Protein AF-0000000074520599 (afdb_homodimer)

InterPro domains:
  IPR002187 Nitrogen regulatory protein PII [PF00543] (1-103)
  IPR002187 Nitrogen regulatory protein PII [PR00340] (2-17)
  IPR002187 Nitrogen regulatory protein PII [PR00340] (53-76)
  IPR002187 Nitrogen regulatory protein PII [PR00340] (84-104)
  IPR002187 Nitrogen regulatory protein PII [PS51343] (1-105)
  IPR002187 Nitrogen regulatory protein PII [PTHR30115] (1-102)
  IPR002187 Nitrogen regulatory protein PII [SM00938] (4-105)
  IPR011322 Nitrogen regulatory PII-like, alpha/beta [SSF54913] (1-103)
  IPR015867 Nitrogen regulatory protein PII/ATP phosphoribosyltransferase, C-terminal [G3DSA:3.30.70.120] (1-105)

Foldseek 3Di:
DKKKKKKFAPVLVVVLVVLLVPDPPFPDKDKDKDWDDDPPPDDDPDPPPCVVPPPTDIIMMMMGDDDPVCVVVSVVSLCVRQDDPDPRRIDMDMDDDDDDDDPVD/DKKKKKKFAPVLVVVLVVLLVPDPPFPDKDKDKDWDQDPPPDPDDPPPVVVVVRPTDIIMMMMGDDDPVCVVVSVVSLCVRQDDPDPRGIDMDMDDDPDDDDPVD

Secondary structure (DSSP, 8-state):
-EEEEEEE-GGGHHHHHHHHHTSTT----EEEEEEEE-----S---S-GG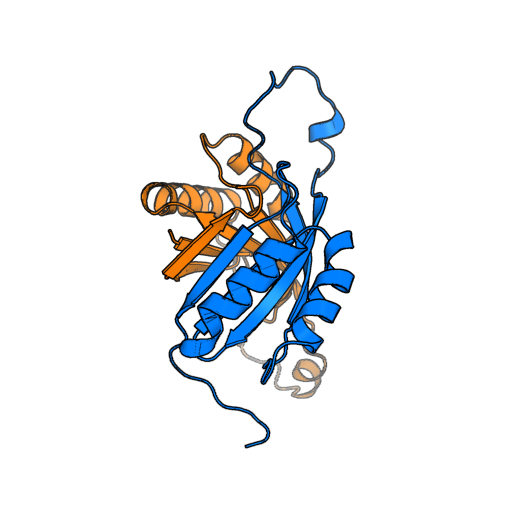GSS--PEEEEEEEEEE-GGGHHHHHHHHHHHH--SSTTSEEEEEEE-S----TT-/-EEEEEEE-GGGHHHHHHHHHTSTT---EEEEEEEE------S----TTTTTS--PEEEEEEEEEE-GGGHHHHHHHHHHHH--SSTT-EEEEEEE-SEEEETT-

Nearest PDB structures (foldseek):
  3mhy-assembly1_C  TM=8.382E-01  e=4.374E-10  Azospirillum brasilense
  2xbp-assembly1_A  TM=8.408E-01  e=9.677E-10  Synechococcus elongatus PCC 7942 = FACHB-805
  3ta2-assembly1_A  TM=8.104E-01  e=1.034E-09  Archaeoglobus fulgidus DSM 4304
  2xg8-assembly1_C  TM=8.016E-01  e=5.334E-10  Synechococcus elongatus PCC 7942 = FACHB-805
  3ta1-assembly1_D  TM=8.259E-01  e=2.611E-09  Archaeoglobus fulgidus DSM 4304

Solvent-accessible surface area (backbone atoms only — not comparable to full-atom values): 11997 Å² total; per-residue (Å²): 81,29,36,38,36,33,38,30,46,57,88,34,49,63,60,37,51,56,55,47,71,71,40,86,82,59,77,59,71,48,79,42,76,29,29,31,36,72,50,76,70,73,81,79,80,62,86,67,69,64,74,76,47,80,72,58,44,78,28,29,34,38,40,30,66,36,52,67,90,45,46,67,60,52,52,49,52,50,40,73,48,46,44,75,62,42,89,76,26,34,39,38,37,30,26,81,45,92,78,85,74,65,83,91,102,84,31,37,38,37,32,39,30,46,58,89,33,49,64,61,37,51,57,54,46,71,70,40,85,84,39,70,33,40,38,35,36,82,42,70,42,73,79,76,76,72,70,88,76,86,75,62,68,62,59,65,68,60,61,73,59,44,77,29,29,34,41,40,29,66,35,51,66,90,45,47,65,59,52,52,50,52,51,48,73,46,44,63,77,85,54,89,76,41,60,53,72,54,75,43,71,40,78,48,73,43,56,27,31,106

Structure (mmCIF, N/CA/C/O backbone):
data_AF-0000000074520599-model_v1
#
loop_
_entity.id
_entity.type
_entity.pdbx_description
1 polymer 'Putative nitrogen regulatory protein P-II'
#
loop_
_atom_site.group_PDB
_atom_site.id
_atom_site.type_symbol
_atom_site.label_atom_id
_atom_site.label_alt_id
_atom_site.label_comp_id
_atom_site.label_asym_id
_atom_site.label_entity_id
_atom_site.label_seq_id
_atom_site.pdbx_PDB_ins_code
_atom_site.Cartn_x
_atom_site.Cartn_y
_atom_site.Cartn_z
_atom_site.occupancy
_atom_site.B_iso_or_equiv
_atom_site.auth_seq_id
_atom_site.auth_comp_id
_atom_site.auth_asym_id
_atom_site.auth_atom_id
_atom_site.pdbx_PDB_model_num
ATOM 1 N N . MET A 1 1 ? -4.438 -19.656 5.16 1 94.38 1 MET A N 1
ATOM 2 C CA . MET A 1 1 ? -4.617 -18.688 4.086 1 94.38 1 MET A CA 1
ATOM 3 C C . MET A 1 1 ? -3.785 -17.438 4.34 1 94.38 1 MET A C 1
ATOM 5 O O . MET A 1 1 ? -3.504 -17.094 5.488 1 94.38 1 MET A O 1
ATOM 9 N N . LYS A 1 2 ? -3.221 -16.859 3.361 1 97.88 2 LYS A N 1
ATOM 10 C CA . LYS A 1 2 ? -2.393 -15.664 3.445 1 97.88 2 LYS A CA 1
ATOM 11 C C . LYS A 1 2 ? -2.82 -14.625 2.41 1 97.88 2 LYS A C 1
ATOM 13 O O . LYS A 1 2 ? -3.439 -14.969 1.399 1 97.88 2 LYS A O 1
ATOM 18 N N . GLU A 1 3 ? -2.539 -13.445 2.814 1 98.44 3 GLU A N 1
ATOM 19 C CA . GLU A 1 3 ? -2.689 -12.352 1.855 1 98.44 3 GLU A CA 1
ATOM 20 C C . GLU A 1 3 ? -1.333 -11.867 1.354 1 98.44 3 GLU A C 1
ATOM 22 O O . GLU A 1 3 ? -0.481 -11.461 2.148 1 98.44 3 GLU A O 1
ATOM 27 N N . ILE A 1 4 ? -1.14 -12 0.064 1 98.69 4 ILE A N 1
ATOM 28 C CA . ILE A 1 4 ? 0.066 -11.5 -0.584 1 98.69 4 ILE A CA 1
ATOM 29 C C . ILE A 1 4 ? -0.224 -10.148 -1.237 1 98.69 4 ILE A C 1
ATOM 31 O O . ILE A 1 4 ? -1.164 -10.023 -2.025 1 98.69 4 ILE A O 1
ATOM 35 N N . LYS A 1 5 ? 0.605 -9.227 -0.864 1 98.5 5 LYS A N 1
ATOM 36 C CA . LYS A 1 5 ? 0.503 -7.879 -1.423 1 98.5 5 LYS A CA 1
ATOM 37 C C . LYS A 1 5 ? 1.808 -7.465 -2.096 1 98.5 5 LYS A C 1
ATOM 39 O O . LYS A 1 5 ? 2.893 -7.848 -1.652 1 98.5 5 LYS A O 1
ATOM 44 N N . ALA A 1 6 ? 1.646 -6.633 -3.125 1 98.38 6 ALA A N 1
ATOM 45 C CA . ALA A 1 6 ? 2.844 -6.102 -3.771 1 98.38 6 ALA A CA 1
ATOM 46 C C . ALA A 1 6 ? 2.561 -4.754 -4.426 1 98.38 6 ALA A C 1
ATOM 48 O O . ALA A 1 6 ? 1.451 -4.508 -4.902 1 98.38 6 ALA A O 1
ATOM 49 N N . VAL A 1 7 ? 3.475 -3.904 -4.348 1 97.31 7 VAL A N 1
ATOM 50 C CA . VAL A 1 7 ? 3.502 -2.676 -5.137 1 97.31 7 VAL A CA 1
ATOM 51 C C . VAL A 1 7 ? 4.582 -2.775 -6.211 1 97.31 7 VAL A C 1
ATOM 53 O O . VAL A 1 7 ? 5.742 -3.064 -5.91 1 97.31 7 VAL A O 1
ATOM 56 N N . ILE A 1 8 ? 4.199 -2.561 -7.422 1 97.44 8 ILE A N 1
ATOM 57 C CA . ILE A 1 8 ? 5.117 -2.781 -8.531 1 97.44 8 ILE A CA 1
ATOM 58 C C . ILE A 1 8 ? 5 -1.636 -9.539 1 97.44 8 ILE A C 1
ATOM 60 O O . ILE A 1 8 ? 4.102 -0.8 -9.43 1 97.44 8 ILE A O 1
ATOM 64 N N . GLN A 1 9 ? 5.961 -1.64 -10.469 1 96.25 9 GLN A N 1
ATOM 65 C CA . GLN A 1 9 ? 5.879 -0.703 -11.586 1 96.25 9 GLN A CA 1
ATOM 66 C C . GLN A 1 9 ? 4.711 -1.046 -12.508 1 96.25 9 GLN A C 1
ATOM 68 O O . GLN A 1 9 ? 4.488 -2.215 -12.828 1 96.25 9 GLN A O 1
ATOM 73 N N . PRO A 1 10 ? 3.994 -0.044 -12.992 1 96.88 10 PRO A N 1
ATOM 74 C CA . PRO A 1 10 ? 2.803 -0.301 -13.805 1 96.88 10 PRO A CA 1
ATOM 75 C C . PRO A 1 10 ? 3.109 -1.108 -15.07 1 96.88 10 PRO A C 1
ATOM 77 O O . PRO A 1 10 ? 2.314 -1.964 -15.469 1 96.88 10 PRO A O 1
ATOM 80 N N . TYR A 1 11 ? 4.227 -0.909 -15.703 1 96.81 11 TYR A N 1
ATOM 81 C CA . TYR A 1 11 ? 4.52 -1.547 -16.984 1 96.81 11 TYR A CA 1
ATOM 82 C C . TYR A 1 11 ? 4.816 -3.029 -16.797 1 96.81 11 TYR A C 1
ATOM 84 O O . TYR A 1 11 ? 4.922 -3.775 -17.781 1 96.81 11 TYR A O 1
ATOM 92 N N . ARG A 1 12 ? 4.883 -3.514 -15.547 1 97.62 12 ARG A N 1
ATOM 93 C CA . ARG A 1 12 ? 5.148 -4.922 -15.273 1 97.62 12 ARG A CA 1
ATOM 94 C C . ARG A 1 12 ? 3.848 -5.695 -15.086 1 97.62 12 ARG A C 1
ATOM 96 O O . ARG A 1 12 ? 3.854 -6.93 -15.047 1 97.62 12 ARG A O 1
ATOM 103 N N . LEU A 1 13 ? 2.738 -5.043 -15 1 97.81 13 LEU A N 1
ATOM 104 C CA . LEU A 1 13 ? 1.474 -5.676 -14.641 1 97.81 13 LEU A CA 1
ATOM 105 C C . LEU A 1 13 ? 1.072 -6.719 -15.68 1 97.81 13 LEU A C 1
ATOM 107 O O . LEU A 1 13 ? 0.658 -7.824 -15.328 1 97.81 13 LEU A O 1
ATOM 111 N N . ARG A 1 14 ? 1.197 -6.367 -16.922 1 97.44 14 ARG A N 1
ATOM 112 C CA . ARG A 1 14 ? 0.764 -7.281 -17.969 1 97.44 14 ARG A CA 1
ATOM 113 C C . ARG A 1 14 ? 1.575 -8.57 -17.953 1 97.44 14 ARG A C 1
ATOM 115 O O . ARG A 1 14 ? 1.012 -9.664 -18.016 1 97.44 14 ARG A O 1
ATOM 122 N N . THR A 1 15 ? 2.881 -8.414 -17.938 1 97.75 15 THR A N 1
ATOM 123 C CA . THR A 1 15 ? 3.754 -9.586 -17.891 1 97.75 15 THR A CA 1
ATOM 124 C C . THR A 1 15 ? 3.467 -10.438 -16.672 1 97.75 15 THR A C 1
ATOM 126 O O . THR A 1 15 ? 3.424 -11.672 -16.75 1 97.75 15 THR A O 1
ATOM 129 N N . LEU A 1 16 ? 3.225 -9.867 -15.57 1 98.31 16 LEU A N 1
ATOM 130 C CA . LEU A 1 16 ? 2.934 -10.578 -14.328 1 98.31 16 LEU A CA 1
ATOM 131 C C . LEU A 1 16 ? 1.612 -11.336 -14.43 1 98.31 16 LEU A C 1
ATOM 133 O O . LEU A 1 16 ? 1.526 -12.5 -14.039 1 98.31 16 LEU A O 1
ATOM 137 N N . ARG A 1 17 ? 0.633 -10.633 -14.938 1 97.62 17 ARG A N 1
ATOM 138 C CA . ARG A 1 17 ? -0.668 -11.266 -15.125 1 97.62 17 ARG A CA 1
ATOM 139 C C . ARG A 1 17 ? -0.551 -12.516 -16 1 97.62 17 ARG A C 1
ATOM 141 O O . ARG A 1 17 ? -1.125 -13.555 -15.68 1 97.62 17 ARG A O 1
ATOM 148 N N . ASN A 1 18 ? 0.206 -12.375 -17.094 1 98.06 18 ASN A N 1
ATOM 149 C CA . ASN A 1 18 ? 0.408 -13.516 -17.984 1 98.06 18 ASN A CA 1
ATOM 150 C C . ASN A 1 18 ? 1.101 -14.672 -17.281 1 98.06 18 ASN A C 1
ATOM 152 O O . ASN A 1 18 ? 0.756 -15.836 -17.484 1 98.06 18 ASN A O 1
ATOM 156 N N . ALA A 1 19 ? 2.055 -14.359 -16.484 1 98.38 19 ALA A N 1
ATOM 157 C CA . ALA A 1 19 ? 2.77 -15.375 -15.719 1 98.38 19 ALA A CA 1
ATOM 158 C C . ALA A 1 19 ? 1.835 -16.078 -14.742 1 98.38 19 ALA A C 1
ATOM 160 O O . ALA A 1 19 ? 1.889 -17.312 -14.594 1 98.38 19 ALA A O 1
ATOM 161 N N . PHE A 1 20 ? 0.938 -15.344 -14.086 1 98.19 20 PHE A N 1
ATOM 162 C CA . PHE A 1 20 ? 0 -15.93 -13.141 1 98.19 20 PHE A CA 1
ATOM 163 C C . PHE A 1 20 ? -1.003 -16.828 -13.852 1 98.19 20 PHE A C 1
ATOM 165 O O . PHE A 1 20 ? -1.427 -17.844 -13.305 1 98.19 20 PHE A O 1
ATOM 172 N N . ARG A 1 21 ? -1.369 -16.469 -15.016 1 96.31 21 ARG A N 1
ATOM 173 C CA . ARG A 1 21 ? -2.316 -17.266 -15.781 1 96.31 21 ARG A CA 1
ATOM 174 C C . ARG A 1 21 ? -1.764 -18.656 -16.062 1 96.31 21 ARG A C 1
ATOM 176 O O . ARG A 1 21 ? -2.527 -19.609 -16.25 1 96.31 21 ARG A O 1
ATOM 183 N N . ARG A 1 22 ? -0.459 -18.812 -16.047 1 97.25 22 ARG A N 1
ATOM 184 C CA . ARG A 1 22 ? 0.19 -20.094 -16.328 1 97.25 22 ARG A CA 1
ATOM 185 C C . ARG A 1 22 ? 0.355 -20.906 -15.047 1 97.25 22 ARG A C 1
ATOM 187 O O . ARG A 1 22 ? 0.739 -22.078 -15.094 1 97.25 22 ARG A O 1
ATOM 194 N N . MET A 1 23 ? 0.132 -20.328 -13.953 1 96.56 23 MET A N 1
ATOM 195 C CA . MET A 1 23 ? 0.249 -21.016 -12.672 1 96.56 23 MET A CA 1
ATOM 196 C C . MET A 1 23 ? -0.966 -21.906 -12.414 1 96.56 23 MET A C 1
ATOM 198 O O . MET A 1 23 ? -2.102 -21.422 -12.422 1 96.56 23 MET A O 1
ATOM 202 N N . ALA A 1 24 ? -0.725 -23.109 -12.141 1 95.25 24 ALA A N 1
ATOM 203 C CA . ALA A 1 24 ? -1.816 -24.016 -11.805 1 95.25 24 ALA A CA 1
ATOM 204 C C . ALA A 1 24 ? -2.48 -23.625 -10.492 1 95.25 24 ALA A C 1
ATOM 206 O O . ALA A 1 24 ? -1.8 -23.422 -9.484 1 95.25 24 ALA A O 1
ATOM 207 N N . GLY A 1 25 ? -3.84 -23.438 -10.57 1 95.62 25 GLY A N 1
ATOM 208 C CA . GLY A 1 25 ? -4.582 -23.156 -9.352 1 95.62 25 GLY A CA 1
ATOM 209 C C . GLY A 1 25 ? -4.461 -21.719 -8.898 1 95.62 25 GLY A C 1
ATOM 210 O O . GLY A 1 25 ? -4.672 -21.406 -7.723 1 95.62 25 GLY A O 1
ATOM 211 N N . PHE A 1 26 ? -4.016 -20.891 -9.719 1 96.69 26 PHE A N 1
ATOM 212 C CA . PHE A 1 26 ? -3.938 -19.469 -9.375 1 96.69 26 PHE A CA 1
ATOM 213 C C . PHE A 1 26 ? -5.277 -18.969 -8.844 1 96.69 26 PHE A C 1
ATOM 215 O O . PHE A 1 26 ? -6.305 -19.109 -9.508 1 96.69 26 PHE A O 1
ATOM 222 N N . PRO A 1 27 ? -5.297 -18.281 -7.738 1 95.56 27 PRO A N 1
ATOM 223 C CA . PRO A 1 27 ? -6.562 -17.969 -7.07 1 95.56 27 PRO A CA 1
ATOM 224 C C . PRO A 1 27 ? -7.191 -16.672 -7.586 1 95.56 27 PRO A C 1
ATOM 226 O O . PRO A 1 27 ? -8.336 -16.359 -7.242 1 95.56 27 PRO A O 1
ATOM 229 N N . GLY A 1 28 ? -6.477 -15.891 -8.383 1 96.44 28 GLY A N 1
ATOM 230 C CA . GLY A 1 28 ? -6.941 -14.57 -8.781 1 96.44 28 GLY A CA 1
ATOM 231 C C . GLY A 1 28 ? -6.258 -13.445 -8.023 1 96.44 28 GLY A C 1
ATOM 232 O O . GLY A 1 28 ? -5.531 -13.688 -7.059 1 96.44 28 GLY A O 1
ATOM 233 N N . MET A 1 29 ? -6.414 -12.266 -8.484 1 97.38 29 MET A N 1
ATOM 234 C CA . MET A 1 29 ? -5.785 -11.125 -7.824 1 97.38 29 MET A CA 1
ATOM 235 C C . MET A 1 29 ? -6.621 -9.867 -8.008 1 97.38 29 MET A C 1
ATOM 237 O O . MET A 1 29 ? -7.41 -9.766 -8.945 1 97.38 29 MET A O 1
ATOM 241 N N . SER A 1 30 ? -6.551 -8.969 -7.148 1 97.56 30 SER A N 1
ATOM 242 C CA . SER A 1 30 ? -7.098 -7.617 -7.242 1 97.56 30 SER A CA 1
ATOM 243 C C . SER A 1 30 ? -6 -6.594 -7.523 1 97.56 30 SER A C 1
ATOM 245 O O . SER A 1 30 ? -4.855 -6.777 -7.109 1 97.56 30 SER A O 1
ATOM 247 N N . VAL A 1 31 ? -6.352 -5.59 -8.242 1 97 31 VAL A N 1
ATOM 248 C CA . VAL A 1 31 ? -5.383 -4.586 -8.672 1 97 31 VAL A CA 1
ATOM 249 C C . VAL A 1 31 ? -5.906 -3.189 -8.352 1 97 31 VAL A C 1
ATOM 251 O O . VAL A 1 31 ? -7.09 -2.898 -8.547 1 97 31 VAL A O 1
ATOM 254 N N . TRP A 1 32 ? -4.98 -2.354 -7.824 1 94.94 32 TRP A N 1
ATOM 255 C CA . TRP A 1 32 ? -5.285 -0.952 -7.555 1 94.94 32 TRP A CA 1
ATOM 256 C C . TRP A 1 32 ? -4.215 -0.038 -8.141 1 94.94 32 TRP A C 1
ATOM 258 O O . TRP A 1 32 ? -3.035 -0.398 -8.18 1 94.94 32 TRP A O 1
ATOM 268 N N . ARG A 1 33 ? -4.73 1.112 -8.539 1 93.69 33 ARG A N 1
ATOM 269 C CA . ARG A 1 33 ? -3.766 2.166 -8.828 1 93.69 33 ARG A CA 1
ATOM 270 C C . ARG A 1 33 ? -3.357 2.898 -7.551 1 93.69 33 ARG A C 1
ATOM 272 O O . ARG A 1 33 ? -4.211 3.27 -6.742 1 93.69 33 ARG A O 1
ATOM 279 N N . VAL A 1 34 ? -2.064 3.029 -7.426 1 94.19 34 VAL A N 1
ATOM 280 C CA . VAL A 1 34 ? -1.57 3.723 -6.238 1 94.19 34 VAL A CA 1
ATOM 281 C C . VAL A 1 34 ? -0.459 4.691 -6.633 1 94.19 34 VAL A C 1
ATOM 283 O O . VAL A 1 34 ? 0.019 4.672 -7.77 1 94.19 34 VAL A O 1
ATOM 286 N N . GLU A 1 35 ? -0.265 5.5 -5.699 1 91.06 35 GLU A N 1
ATOM 287 C CA . GLU A 1 35 ? 0.872 6.406 -5.836 1 91.06 35 GLU A CA 1
ATOM 288 C C . GLU A 1 35 ? 1.911 6.156 -4.746 1 91.06 35 GLU A C 1
ATOM 290 O O . GLU A 1 35 ? 1.561 5.867 -3.602 1 91.06 35 GLU A O 1
ATOM 295 N N . GLY A 1 36 ? 3.139 6.121 -5.195 1 86.12 36 GLY A N 1
ATOM 296 C CA . GLY A 1 36 ? 4.219 5.863 -4.258 1 86.12 36 GLY A CA 1
ATOM 297 C C . GLY A 1 36 ? 5.172 7.035 -4.109 1 86.12 36 GLY A C 1
ATOM 298 O O . GLY A 1 36 ? 5.293 7.859 -5.016 1 86.12 36 GLY A O 1
ATOM 299 N N . CYS A 1 37 ? 5.723 7.18 -2.857 1 80.56 37 CYS A N 1
ATOM 300 C CA . CYS A 1 37 ? 6.867 8.047 -2.615 1 80.56 37 CYS A CA 1
ATOM 301 C C . CYS A 1 37 ? 7.965 7.312 -1.854 1 80.56 37 CYS A C 1
ATOM 303 O O . CYS A 1 37 ? 7.723 6.781 -0.771 1 80.56 37 CYS A O 1
ATOM 305 N N . SER A 1 38 ? 9.031 7.121 -2.562 1 66.88 38 SER A N 1
ATOM 306 C CA . SER A 1 38 ? 10.141 6.375 -1.98 1 66.88 38 SER A CA 1
ATOM 307 C C . SER A 1 38 ? 10.969 7.25 -1.047 1 66.88 38 SER A C 1
ATOM 309 O O . SER A 1 38 ? 10.891 8.477 -1.107 1 66.88 38 SER A O 1
ATOM 311 N N . SER A 1 39 ? 11.797 6.559 -0.005 1 58.69 39 SER A N 1
ATOM 312 C CA . SER A 1 39 ? 12.727 7.191 0.928 1 58.69 39 SER A CA 1
ATOM 313 C C . SER A 1 39 ? 13.836 7.934 0.189 1 58.69 39 SER A C 1
ATOM 315 O O . SER A 1 39 ? 14.609 7.328 -0.551 1 58.69 39 SER A O 1
ATOM 317 N N . HIS A 1 40 ? 13.734 8.82 -0.563 1 53.25 40 HIS A N 1
ATOM 318 C CA . HIS A 1 40 ? 14.93 9.344 -1.22 1 53.25 40 HIS A CA 1
ATOM 319 C C . HIS A 1 40 ? 15.875 9.992 -0.212 1 53.25 40 HIS A C 1
ATOM 321 O O . HIS A 1 40 ? 15.57 11.047 0.35 1 53.25 40 HIS A O 1
ATOM 327 N N . GLU A 1 41 ? 16.531 9.219 0.727 1 45.5 41 GLU A N 1
ATOM 328 C CA . GLU A 1 41 ? 17.578 9.938 1.447 1 45.5 41 GLU A CA 1
ATOM 329 C C . GLU A 1 4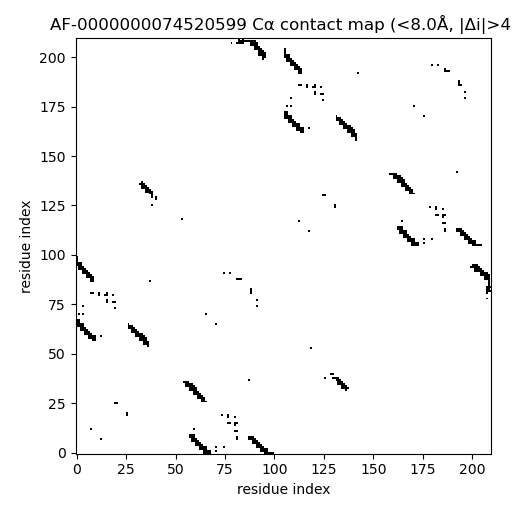1 ? 18.469 10.719 0.49 1 45.5 41 GLU A C 1
ATOM 331 O O . GLU A 1 41 ? 19.406 11.398 0.919 1 45.5 41 GLU A O 1
ATOM 336 N N . GLY A 1 42 ? 19.078 10.133 -0.544 1 40.59 42 GLY A N 1
ATOM 337 C CA . GLY A 1 42 ? 20.328 10.711 -0.996 1 40.59 42 GLY A CA 1
ATOM 338 C C . GLY A 1 42 ? 20.312 12.227 -1.008 1 40.59 42 GLY A C 1
ATOM 339 O O . GLY A 1 42 ? 21.031 12.867 -0.244 1 40.59 42 GLY A O 1
ATOM 340 N N . GLU A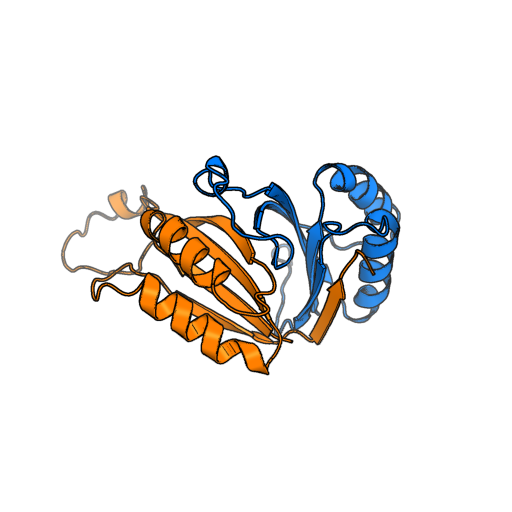 1 43 ? 20.609 12.891 -2.297 1 42.25 43 GLU A N 1
ATOM 341 C CA . GLU A 1 43 ? 21.297 14.164 -2.469 1 42.25 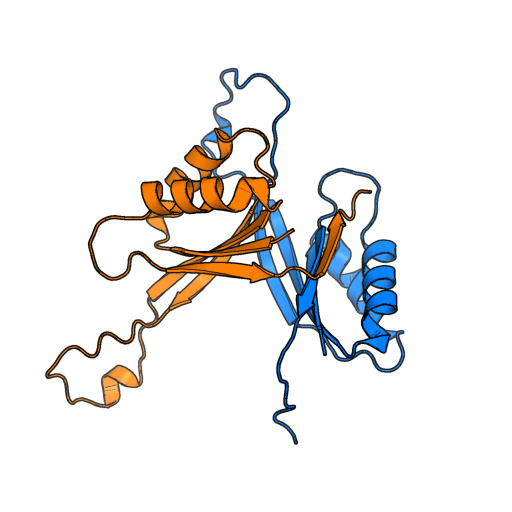43 GLU A CA 1
ATOM 342 C C . GLU A 1 43 ? 20.641 1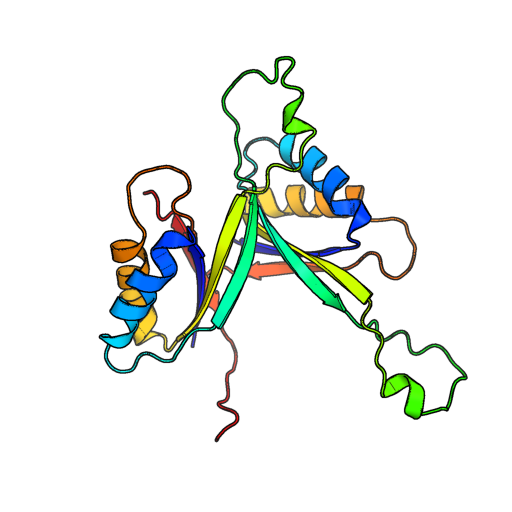5.273 -1.662 1 42.25 43 GLU A C 1
ATOM 344 O O . GLU A 1 43 ? 19.453 15.18 -1.323 1 42.25 43 GLU A O 1
ATOM 349 N N . GLU A 1 44 ? 21.625 16.375 -1.206 1 41.47 44 GLU A N 1
ATOM 350 C CA . GLU A 1 44 ? 21.469 17.766 -0.793 1 41.47 44 GLU A CA 1
ATOM 351 C C . GLU A 1 44 ? 20.109 18.328 -1.21 1 41.47 44 GLU A C 1
ATOM 353 O O . GLU A 1 44 ? 19.766 18.312 -2.395 1 41.47 44 GLU A O 1
ATOM 358 N N . VAL A 1 45 ? 19.203 18.406 -0.433 1 39.78 45 VAL A N 1
ATOM 359 C CA . VAL A 1 45 ? 18.078 19.344 -0.547 1 39.78 45 VAL A CA 1
ATOM 360 C C . VAL A 1 45 ? 18.578 20.672 -1.13 1 39.78 45 VAL A C 1
ATOM 362 O O . VAL A 1 45 ? 19.062 21.531 -0.398 1 39.78 45 VAL A O 1
ATOM 365 N N . HIS A 1 46 ? 19.734 20.922 -1.774 1 37.44 46 HIS A N 1
ATOM 366 C CA . HIS A 1 46 ? 19.672 22.297 -2.262 1 37.44 46 HIS A CA 1
ATOM 367 C C . HIS A 1 46 ? 18.25 22.688 -2.619 1 37.44 46 HIS A C 1
ATOM 369 O O . HIS A 1 46 ? 17.359 21.828 -2.693 1 37.44 46 HIS A O 1
ATOM 375 N N . ASP A 1 47 ? 18.078 23.875 -3.607 1 36.56 47 ASP A N 1
ATOM 376 C CA . ASP A 1 47 ? 17.031 24.75 -4.129 1 36.56 47 ASP A CA 1
ATOM 377 C C . ASP A 1 47 ? 15.883 23.938 -4.734 1 36.56 47 ASP A C 1
ATOM 379 O O . ASP A 1 47 ? 15.203 24.406 -5.648 1 36.56 47 ASP A O 1
ATOM 383 N N . SER A 1 48 ? 15.898 22.703 -4.84 1 36.66 48 SER A N 1
ATOM 384 C CA . SER A 1 48 ? 15.109 22.188 -5.957 1 36.66 48 SER A CA 1
ATOM 385 C C . SER A 1 48 ? 13.625 22.484 -5.762 1 36.66 48 SER A C 1
ATOM 387 O O . SER A 1 48 ? 13.047 22.141 -4.734 1 36.66 48 SER A O 1
ATOM 389 N N . LEU A 1 49 ? 12.977 23.422 -6.266 1 36.53 49 LEU A N 1
ATOM 390 C CA . LEU A 1 49 ? 11.648 23.906 -6.641 1 36.53 49 LEU A CA 1
ATOM 391 C C . LEU A 1 49 ? 10.68 22.734 -6.797 1 36.53 49 LEU A C 1
ATOM 393 O O . LEU A 1 49 ? 9.484 22.875 -6.539 1 36.53 49 LEU A O 1
ATOM 397 N N . ARG A 1 50 ? 11.039 21.656 -7.516 1 39.16 50 ARG A N 1
ATOM 398 C CA . ARG A 1 50 ? 10.156 20.578 -7.918 1 39.16 50 ARG A CA 1
ATOM 399 C C . ARG A 1 50 ? 9.75 19.719 -6.719 1 39.16 50 ARG A C 1
ATOM 401 O O . ARG A 1 50 ? 9 18.766 -6.863 1 39.16 50 ARG A O 1
ATOM 408 N N . CYS A 1 51 ? 10.383 19.5 -5.625 1 42.09 51 CYS A N 1
ATOM 409 C CA . CYS A 1 51 ? 9.867 18.891 -4.402 1 42.09 51 CYS A CA 1
ATOM 410 C C . CYS A 1 51 ? 8.508 19.469 -4.035 1 42.09 51 CYS A C 1
ATOM 412 O O . CYS A 1 51 ? 7.809 18.922 -3.176 1 42.09 51 CYS A O 1
ATOM 414 N N . GLU A 1 52 ? 8.438 20.734 -4.223 1 44.47 52 GLU A N 1
ATOM 415 C CA . GLU A 1 52 ? 7.121 21.359 -4.039 1 44.47 52 GLU A CA 1
ATOM 416 C C . GLU A 1 52 ? 6.031 20.547 -4.742 1 44.47 52 GLU A C 1
ATOM 418 O O . GLU A 1 52 ? 4.879 20.547 -4.312 1 44.47 52 GLU A O 1
ATOM 423 N N . LEU A 1 53 ? 6.41 20.031 -5.957 1 44.72 53 LEU A N 1
ATOM 424 C CA . LEU A 1 53 ? 5.438 19.312 -6.77 1 44.72 53 LEU A CA 1
ATOM 425 C C . LEU A 1 53 ? 5.305 17.859 -6.301 1 44.72 53 LEU A C 1
ATOM 427 O O . LEU A 1 53 ? 6.273 17.266 -5.832 1 44.72 53 LEU A O 1
ATOM 431 N N . THR A 1 54 ? 4.285 17.422 -5.73 1 52.97 54 THR A N 1
ATOM 432 C CA . THR A 1 54 ? 3.791 16.172 -5.188 1 52.97 54 THR A CA 1
ATOM 433 C C . THR A 1 54 ? 4.434 14.984 -5.898 1 52.97 54 THR A C 1
ATOM 435 O O . THR A 1 54 ? 4.281 14.82 -7.109 1 52.97 54 THR A O 1
ATOM 438 N N . ASP A 1 55 ? 5.668 14.586 -5.719 1 63.75 55 ASP A N 1
ATOM 439 C CA . ASP A 1 55 ? 6.363 13.609 -6.559 1 63.75 55 ASP A CA 1
ATOM 440 C C . ASP A 1 55 ? 5.922 12.188 -6.234 1 63.75 55 ASP A C 1
ATOM 442 O O . ASP A 1 55 ? 6.582 11.484 -5.465 1 63.75 55 ASP A O 1
ATOM 446 N N . PHE A 1 56 ? 4.633 11.977 -6.262 1 81 56 PHE A N 1
ATOM 447 C CA . PHE A 1 56 ? 4.223 10.578 -6.211 1 81 56 PHE A CA 1
ATOM 448 C C . PHE A 1 56 ? 4.312 9.938 -7.59 1 81 56 PHE A C 1
ATOM 450 O O . PHE A 1 56 ? 3.975 10.562 -8.594 1 81 56 PHE A O 1
ATOM 457 N N . SER A 1 57 ? 5.047 8.891 -7.578 1 87 57 SER A N 1
ATOM 458 C CA . SER A 1 57 ? 5.105 8.117 -8.812 1 87 57 SER A CA 1
ATOM 459 C C . SER A 1 57 ? 3.953 7.125 -8.898 1 87 57 SER A C 1
ATOM 461 O O . SER A 1 57 ? 3.527 6.57 -7.883 1 87 57 SER A O 1
ATOM 463 N N . HIS A 1 58 ? 3.436 6.965 -10.086 1 92.88 58 HIS A N 1
ATOM 464 C CA . HIS A 1 58 ? 2.373 5.992 -10.297 1 92.88 58 HIS A CA 1
ATOM 465 C C . HIS A 1 58 ? 2.887 4.566 -10.117 1 92.88 58 HIS A C 1
ATOM 467 O O . HIS A 1 58 ? 3.961 4.223 -10.617 1 92.88 58 HIS A O 1
ATOM 473 N N . LYS A 1 59 ? 2.133 3.807 -9.344 1 94.56 59 LYS A N 1
ATOM 474 C CA . LYS A 1 59 ? 2.416 2.395 -9.102 1 94.56 59 LYS A CA 1
ATOM 475 C C . LYS A 1 59 ? 1.139 1.561 -9.156 1 94.56 59 LYS A C 1
ATOM 477 O O . LYS A 1 59 ? 0.038 2.107 -9.258 1 94.56 59 LYS A O 1
ATOM 482 N N . VAL A 1 60 ? 1.352 0.272 -9.164 1 96.62 60 VAL A N 1
ATOM 483 C CA . VAL A 1 60 ? 0.232 -0.66 -9.094 1 96.62 60 VAL A CA 1
ATOM 484 C C . VAL A 1 60 ? 0.372 -1.539 -7.852 1 96.62 60 VAL A C 1
ATOM 486 O O . VAL A 1 60 ? 1.457 -2.051 -7.566 1 96.62 60 VAL A O 1
ATOM 489 N N . ARG A 1 61 ? -0.676 -1.601 -7.141 1 97.44 61 ARG A N 1
ATOM 490 C CA . ARG A 1 61 ? -0.757 -2.529 -6.016 1 97.44 61 ARG A CA 1
ATOM 491 C C . ARG A 1 61 ? -1.567 -3.768 -6.387 1 97.44 61 ARG A C 1
ATOM 493 O O . ARG A 1 61 ? -2.635 -3.658 -6.992 1 97.44 61 ARG A O 1
ATOM 500 N N . ILE A 1 62 ? -1.033 -4.918 -6.031 1 98.19 62 ILE A N 1
ATOM 501 C CA . ILE A 1 62 ? -1.782 -6.148 -6.25 1 98.19 62 ILE A CA 1
ATOM 502 C C . ILE A 1 62 ? -1.981 -6.879 -4.926 1 98.19 62 ILE A C 1
ATOM 504 O O . ILE A 1 62 ? -1.173 -6.734 -4.004 1 98.19 62 ILE A O 1
ATOM 508 N N . GLU A 1 63 ? -3.084 -7.586 -4.852 1 98.38 63 GLU A N 1
ATOM 509 C CA . GLU A 1 63 ? -3.418 -8.391 -3.68 1 98.38 63 GLU A CA 1
ATOM 510 C C . GLU A 1 63 ? -3.932 -9.766 -4.082 1 98.38 63 GLU A C 1
ATOM 512 O O . GLU A 1 63 ? -4.801 -9.883 -4.945 1 98.38 63 GLU A O 1
ATOM 517 N N . ILE A 1 64 ? -3.383 -10.758 -3.463 1 98.44 64 ILE A N 1
ATOM 518 C CA . ILE A 1 64 ? -3.742 -12.141 -3.744 1 98.44 64 ILE A CA 1
ATOM 519 C C . ILE A 1 64 ? -4.035 -12.875 -2.438 1 98.44 64 ILE A C 1
ATOM 521 O O . ILE A 1 64 ? -3.199 -12.891 -1.528 1 98.44 64 ILE A O 1
ATOM 525 N N . LEU A 1 65 ? -5.227 -13.414 -2.287 1 98.44 65 LEU A N 1
ATOM 526 C CA . LEU A 1 65 ? -5.531 -14.344 -1.213 1 98.44 65 LEU A CA 1
ATOM 527 C C . LEU A 1 65 ? -5.129 -15.766 -1.597 1 98.44 65 LEU A C 1
ATOM 529 O O . LEU A 1 65 ? -5.652 -16.328 -2.562 1 98.44 65 LEU A O 1
ATOM 533 N N . ALA A 1 66 ? -4.207 -16.297 -0.863 1 97.5 66 ALA A N 1
ATOM 534 C CA . ALA A 1 66 ? -3.611 -17.562 -1.297 1 97.5 66 ALA A CA 1
ATOM 535 C C . ALA A 1 66 ? -3.6 -18.578 -0.161 1 97.5 66 ALA A C 1
ATOM 537 O O . ALA A 1 66 ? -3.549 -18.219 1.014 1 97.5 66 ALA A O 1
ATOM 538 N N . GLU A 1 67 ? -3.662 -19.812 -0.58 1 96.69 67 GLU A N 1
ATOM 539 C CA . GLU A 1 67 ? -3.35 -20.891 0.365 1 96.69 67 GLU A CA 1
ATOM 540 C C . GLU A 1 67 ? -1.876 -20.859 0.76 1 96.69 67 GLU A C 1
ATOM 542 O O . GLU A 1 67 ? -1.028 -20.406 -0.016 1 96.69 67 GLU A O 1
ATOM 547 N N . GLU A 1 68 ? -1.642 -21.406 1.957 1 96.62 68 GLU A N 1
ATOM 548 C CA . GLU A 1 68 ? -0.284 -21.375 2.494 1 96.62 68 GLU A CA 1
ATOM 549 C C . GLU A 1 68 ? 0.707 -22.016 1.522 1 96.62 68 GLU A C 1
ATOM 551 O O . GLU A 1 68 ? 1.817 -21.516 1.344 1 96.62 68 GLU A O 1
ATOM 556 N N . ASN A 1 69 ? 0.342 -23.078 0.887 1 97 69 ASN A N 1
ATOM 557 C CA . ASN A 1 69 ? 1.253 -23.844 0.043 1 97 69 ASN A CA 1
ATOM 558 C C . ASN A 1 69 ? 1.493 -23.156 -1.295 1 97 69 ASN A C 1
ATOM 560 O O . ASN A 1 69 ? 2.34 -23.594 -2.08 1 97 69 ASN A O 1
ATOM 564 N N . GLN A 1 70 ? 0.83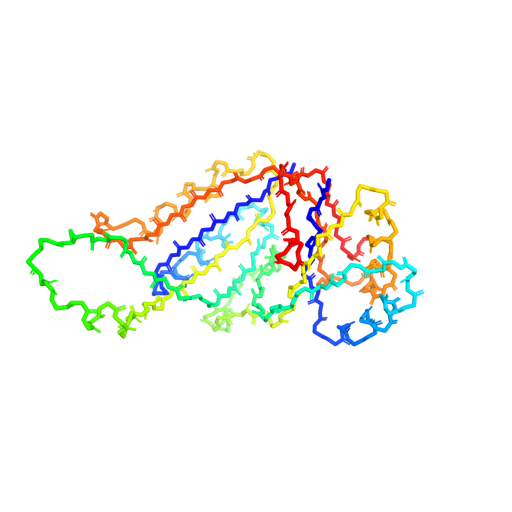4 -22.062 -1.595 1 97.62 70 GLN A N 1
ATOM 565 C CA . GLN A 1 70 ? 0.993 -21.328 -2.846 1 97.62 70 GLN A CA 1
ATOM 566 C C . GLN A 1 70 ? 1.865 -20.094 -2.652 1 97.62 70 GLN A C 1
ATOM 568 O O . GLN A 1 70 ? 2.316 -19.484 -3.627 1 97.62 70 GLN A O 1
ATOM 573 N N . VAL A 1 71 ? 2.094 -19.734 -1.457 1 98.25 71 VAL A N 1
ATOM 574 C CA . VAL A 1 71 ? 2.672 -18.422 -1.129 1 98.25 71 VAL A CA 1
ATOM 575 C C . VAL A 1 71 ? 4.051 -18.297 -1.771 1 98.25 71 VAL A C 1
ATOM 577 O O . VAL A 1 71 ? 4.328 -17.328 -2.475 1 98.25 71 VAL A O 1
ATOM 580 N N . GLU A 1 72 ? 4.867 -19.266 -1.582 1 98 72 GLU A N 1
ATOM 581 C CA . GLU A 1 72 ? 6.238 -19.188 -2.082 1 98 72 GLU A CA 1
ATOM 582 C C . GLU A 1 72 ? 6.266 -19.109 -3.605 1 98 72 GLU A C 1
ATOM 584 O O . GLU A 1 72 ? 7.051 -18.344 -4.176 1 98 72 GLU A O 1
ATOM 589 N N . GLU A 1 73 ? 5.465 -19.906 -4.203 1 98.38 73 GLU A N 1
ATOM 590 C CA . GLU A 1 73 ? 5.41 -19.891 -5.66 1 98.38 73 GLU A CA 1
ATOM 591 C C . GLU A 1 73 ? 4.949 -18.531 -6.18 1 98.38 73 GLU A C 1
ATOM 593 O O . GLU A 1 73 ? 5.523 -18 -7.133 1 98.38 73 GLU A O 1
ATOM 598 N N . ILE A 1 74 ? 3.932 -17.953 -5.574 1 98.69 74 ILE A N 1
ATOM 599 C CA . ILE A 1 74 ? 3.391 -16.672 -5.992 1 98.69 74 ILE A CA 1
ATOM 600 C C . ILE A 1 74 ? 4.445 -15.578 -5.805 1 98.69 74 ILE A C 1
ATOM 602 O O . ILE A 1 74 ? 4.656 -14.75 -6.691 1 98.69 74 ILE A O 1
ATOM 606 N N . ILE A 1 75 ? 5.117 -15.602 -4.691 1 98.56 75 ILE A N 1
ATOM 607 C CA . ILE A 1 75 ? 6.168 -14.617 -4.441 1 98.56 75 ILE A CA 1
ATOM 608 C C . ILE A 1 75 ? 7.266 -14.758 -5.496 1 98.56 75 ILE A C 1
ATOM 610 O O . ILE A 1 75 ? 7.773 -13.75 -6.004 1 98.56 75 ILE A O 1
ATOM 614 N N . ARG A 1 76 ? 7.629 -15.984 -5.797 1 98.31 76 ARG A N 1
ATOM 615 C CA . ARG A 1 76 ? 8.648 -16.234 -6.809 1 98.31 76 ARG A CA 1
ATOM 616 C C . ARG A 1 76 ? 8.234 -15.664 -8.156 1 98.31 76 ARG A C 1
ATOM 618 O O . ARG A 1 76 ? 9.031 -15 -8.828 1 98.31 76 ARG A O 1
ATOM 625 N N . ILE A 1 77 ? 7.02 -15.891 -8.562 1 98.62 77 ILE A N 1
ATOM 626 C CA . ILE A 1 77 ? 6.512 -15.398 -9.836 1 98.62 77 ILE A CA 1
ATOM 627 C C . ILE A 1 77 ? 6.551 -13.867 -9.852 1 98.62 77 ILE A C 1
ATOM 629 O O . ILE A 1 77 ? 6.957 -13.266 -10.844 1 98.62 77 ILE A O 1
ATOM 633 N N . ILE A 1 78 ? 6.133 -13.25 -8.75 1 98.69 78 ILE A N 1
ATOM 634 C CA . ILE A 1 78 ? 6.18 -11.797 -8.656 1 98.69 78 ILE A CA 1
ATOM 635 C C . ILE A 1 78 ? 7.617 -11.312 -8.828 1 98.69 78 ILE A C 1
ATOM 637 O O . ILE A 1 78 ? 7.891 -10.43 -9.648 1 98.69 78 ILE A O 1
ATOM 641 N N . TYR A 1 79 ? 8.477 -11.922 -8.125 1 98.25 79 TYR A N 1
ATOM 642 C CA . TYR A 1 79 ? 9.875 -11.516 -8.172 1 98.25 79 TYR A CA 1
ATOM 643 C C . TYR A 1 79 ? 10.438 -11.641 -9.586 1 98.25 79 TYR A C 1
ATOM 645 O O . TYR A 1 79 ? 11.023 -10.688 -10.109 1 98.25 79 TYR A O 1
ATOM 653 N N . GLU A 1 80 ? 10.242 -12.742 -10.203 1 97.94 80 GLU A N 1
ATOM 654 C CA . GLU A 1 80 ? 10.812 -13.039 -11.508 1 97.94 80 GLU A CA 1
ATOM 655 C C . GLU A 1 80 ? 10.266 -12.086 -12.578 1 97.94 80 GLU A C 1
ATOM 657 O O . GLU A 1 80 ? 10.945 -11.812 -13.57 1 97.94 80 GLU A O 1
ATOM 662 N N . ASN A 1 81 ? 9.109 -11.57 -12.359 1 98.12 81 ASN A N 1
ATOM 663 C CA . ASN A 1 81 ? 8.469 -10.766 -13.398 1 98.12 81 ASN A CA 1
ATOM 664 C C . ASN A 1 81 ? 8.547 -9.281 -13.086 1 98.12 81 ASN A C 1
ATOM 666 O O . ASN A 1 81 ? 8.062 -8.453 -13.859 1 98.12 81 ASN A O 1
ATOM 670 N N . THR A 1 82 ? 9.156 -8.938 -11.961 1 97.12 82 THR A N 1
ATOM 671 C CA . THR A 1 82 ? 9.188 -7.527 -11.609 1 97.12 82 THR A CA 1
ATOM 672 C C . THR A 1 82 ? 10.617 -7.07 -11.328 1 97.12 82 THR A C 1
ATOM 674 O O . THR A 1 82 ? 10.922 -5.879 -11.414 1 97.12 82 THR A O 1
ATOM 677 N N . HIS A 1 83 ? 11.469 -7.98 -10.992 1 96.44 83 HIS A N 1
ATOM 678 C CA . HIS A 1 83 ? 12.836 -7.645 -10.617 1 96.44 83 HIS A CA 1
ATOM 679 C C . HIS A 1 83 ? 13.633 -7.16 -11.828 1 96.44 83 HIS A C 1
ATOM 681 O O . HIS A 1 83 ? 13.695 -7.844 -12.852 1 96.44 83 HIS A O 1
ATOM 687 N N . SER A 1 84 ? 14.18 -5.992 -11.648 1 93.56 84 SER A N 1
ATOM 688 C CA . SER A 1 84 ? 15.109 -5.496 -12.656 1 93.56 84 SER A CA 1
ATOM 689 C C . SER A 1 84 ? 16.484 -5.195 -12.047 1 93.56 84 SER A C 1
ATOM 691 O O . SER A 1 84 ? 17.453 -4.977 -12.766 1 93.56 84 SER A O 1
ATOM 693 N N . GLY A 1 85 ? 16.531 -5.082 -10.758 1 90.88 85 GLY A N 1
ATOM 694 C CA . GLY A 1 85 ? 17.766 -4.707 -10.062 1 90.88 85 GLY A CA 1
ATOM 695 C C . GLY A 1 85 ? 17.859 -3.217 -9.805 1 90.88 85 GLY A C 1
ATOM 696 O O . GLY A 1 85 ? 18.812 -2.76 -9.164 1 90.88 85 GLY A O 1
ATOM 697 N N . ARG A 1 86 ? 16.984 -2.52 -10.289 1 88.19 86 ARG A N 1
ATOM 698 C CA . ARG A 1 86 ? 16.969 -1.072 -10.102 1 88.19 86 ARG A CA 1
ATOM 699 C C . ARG A 1 86 ? 16.047 -0.678 -8.953 1 88.19 86 ARG A C 1
ATOM 701 O O . ARG A 1 86 ? 15.031 -1.339 -8.711 1 88.19 86 ARG A O 1
ATOM 708 N N . LEU A 1 87 ? 16.391 0.399 -8.297 1 84.19 87 LEU A N 1
ATOM 709 C CA . LEU A 1 87 ? 15.516 0.946 -7.27 1 84.19 87 LEU A CA 1
ATOM 710 C C . LEU A 1 87 ? 14.156 1.313 -7.848 1 84.19 87 LEU A C 1
ATOM 712 O O . LEU A 1 87 ? 14.07 1.845 -8.961 1 84.19 87 LEU A O 1
ATOM 716 N N . GLY A 1 88 ? 13.117 0.962 -7.102 1 86.56 88 GLY A N 1
ATOM 717 C CA . GLY A 1 88 ? 11.797 1.351 -7.57 1 86.56 88 GLY A CA 1
ATOM 718 C C . GLY A 1 88 ? 10.977 0.181 -8.078 1 86.56 88 GLY A C 1
ATOM 719 O O . GLY A 1 88 ? 9.836 0.359 -8.523 1 86.56 88 GLY A O 1
ATOM 720 N N . ASP A 1 89 ? 11.656 -1.013 -8.07 1 93.12 89 ASP A N 1
ATOM 721 C CA . ASP A 1 89 ? 10.961 -2.203 -8.555 1 93.12 89 ASP A CA 1
ATOM 722 C C . ASP A 1 89 ? 9.75 -2.527 -7.684 1 93.12 89 ASP A C 1
ATOM 724 O O . ASP A 1 89 ? 8.828 -3.217 -8.125 1 93.12 89 ASP A O 1
ATOM 728 N N . GLY A 1 90 ? 9.766 -2.082 -6.43 1 94.06 90 GLY A N 1
ATOM 729 C CA . GLY A 1 90 ? 8.625 -2.299 -5.555 1 94.06 90 GLY A CA 1
ATOM 730 C C . GLY A 1 90 ? 8.922 -3.248 -4.406 1 94.06 90 GLY A C 1
ATOM 731 O O . GLY A 1 90 ? 10.078 -3.377 -3.986 1 94.06 90 GLY A O 1
ATOM 732 N N . ILE A 1 91 ? 7.914 -3.688 -3.82 1 96 91 ILE A N 1
ATOM 733 C CA . ILE A 1 91 ? 8.023 -4.512 -2.619 1 96 91 ILE A CA 1
ATOM 734 C C . ILE A 1 91 ? 6.875 -5.516 -2.576 1 96 91 ILE A C 1
ATOM 736 O O . ILE A 1 91 ? 5.77 -5.223 -3.039 1 96 91 ILE A O 1
ATOM 740 N N . VAL A 1 92 ? 7.164 -6.711 -2.117 1 98.25 92 VAL A N 1
ATOM 741 C CA . VAL A 1 92 ? 6.152 -7.734 -1.879 1 98.25 92 VAL A CA 1
ATOM 742 C C . VAL A 1 92 ? 6.184 -8.164 -0.414 1 98.25 92 VAL A C 1
ATOM 744 O O . VAL A 1 92 ? 7.258 -8.281 0.182 1 98.25 92 VAL A O 1
ATOM 747 N N . TRP A 1 93 ? 4.988 -8.352 0.188 1 98.5 93 TRP A N 1
ATOM 748 C CA . TRP A 1 93 ? 4.934 -8.797 1.576 1 98.5 93 TRP A CA 1
ATOM 749 C C . TRP A 1 93 ? 3.699 -9.656 1.821 1 98.5 93 TRP A C 1
ATOM 751 O O . TRP A 1 93 ? 2.809 -9.734 0.971 1 98.5 93 TRP A O 1
ATOM 761 N N . VAL A 1 94 ? 3.732 -10.359 2.902 1 98.69 94 VAL A N 1
ATOM 762 C CA . VAL A 1 94 ? 2.701 -11.344 3.219 1 98.69 94 VAL A CA 1
ATOM 763 C C . VAL A 1 94 ? 2.131 -11.07 4.609 1 98.69 94 VAL A C 1
ATOM 765 O O . VAL A 1 94 ? 2.881 -10.836 5.559 1 98.69 94 VAL A O 1
ATOM 768 N N . THR A 1 95 ? 0.806 -11.094 4.734 1 98.06 95 THR A N 1
ATOM 769 C CA . THR A 1 95 ? 0.129 -10.93 6.02 1 98.06 95 THR A CA 1
ATOM 770 C C . THR A 1 95 ? -0.754 -12.141 6.32 1 98.06 95 THR A C 1
ATOM 772 O O . THR A 1 95 ? -1.236 -12.805 5.402 1 98.06 95 THR A O 1
ATOM 775 N N . PRO A 1 96 ? -0.921 -12.391 7.59 1 96.88 96 PRO A N 1
ATOM 776 C CA . PRO A 1 96 ? -1.811 -13.5 7.934 1 96.88 96 PRO A CA 1
ATOM 777 C C . PRO A 1 96 ? -3.283 -13.18 7.684 1 96.88 96 PRO A C 1
ATOM 779 O O . PRO A 1 96 ? -3.68 -12.016 7.746 1 96.88 96 PRO A O 1
ATOM 782 N N . VAL A 1 97 ? -3.99 -14.25 7.375 1 96.94 97 VAL A N 1
ATOM 783 C CA . VAL A 1 97 ? -5.445 -14.195 7.25 1 96.94 97 VAL A CA 1
ATOM 784 C C . VAL A 1 97 ? -6.082 -15.188 8.219 1 96.94 97 VAL A C 1
ATOM 786 O O . VAL A 1 97 ? -5.809 -16.391 8.164 1 96.94 97 VAL A O 1
ATOM 789 N N . GLU A 1 98 ? -6.938 -14.641 8.992 1 95.75 98 GLU A N 1
ATOM 790 C CA . GLU A 1 98 ? -7.531 -15.469 10.031 1 95.75 98 GLU A CA 1
ATOM 791 C C . GLU A 1 98 ? -8.656 -16.344 9.469 1 95.75 98 GLU A C 1
ATOM 793 O O . GLU A 1 98 ? -8.773 -17.516 9.82 1 95.75 98 GLU A O 1
ATOM 798 N N . GLN A 1 99 ? -9.5 -15.758 8.641 1 96 99 GLN A N 1
ATOM 799 C CA . GLN A 1 99 ? -10.625 -16.469 8.039 1 96 99 GLN A CA 1
ATOM 800 C C . GLN A 1 99 ? -10.945 -15.914 6.652 1 96 99 GLN A C 1
ATOM 802 O O . GLN A 1 99 ? -10.789 -14.719 6.406 1 96 99 GLN A O 1
ATOM 807 N N . ALA A 1 100 ? -11.359 -16.844 5.793 1 95.19 100 ALA A N 1
ATOM 808 C CA . ALA A 1 100 ? -11.797 -16.5 4.445 1 95.19 100 ALA A CA 1
ATOM 809 C C . ALA A 1 100 ? -12.906 -17.438 3.975 1 95.19 100 ALA A C 1
ATOM 811 O O . ALA A 1 100 ? -12.945 -18.609 4.363 1 95.19 100 ALA A O 1
ATOM 812 N N . ARG A 1 101 ? -13.805 -16.828 3.25 1 94.38 101 ARG A N 1
ATOM 813 C CA . ARG A 1 101 ? -14.891 -17.594 2.652 1 94.38 101 ARG A CA 1
ATOM 814 C C . ARG A 1 101 ? -15.211 -17.094 1.247 1 94.38 101 ARG A C 1
ATOM 816 O O . ARG A 1 101 ? -15.422 -15.898 1.04 1 94.38 101 ARG A O 1
ATOM 823 N N . ARG A 1 102 ? -15.188 -18.062 0.368 1 91.62 102 ARG A N 1
ATOM 824 C CA . ARG A 1 102 ? -15.664 -17.703 -0.962 1 91.62 102 ARG A CA 1
ATOM 825 C C . ARG A 1 102 ? -17.172 -17.438 -0.957 1 91.62 102 ARG A C 1
ATOM 827 O O . ARG A 1 102 ? -17.938 -18.234 -0.394 1 91.62 102 ARG A O 1
ATOM 834 N N . LEU A 1 103 ? -17.578 -16.297 -1.524 1 94.31 103 LEU A N 1
ATOM 835 C CA . LEU A 1 103 ? -18.984 -15.898 -1.46 1 94.31 103 LEU A CA 1
ATOM 836 C C . LEU A 1 103 ? -19.828 -16.766 -2.379 1 94.31 103 LEU A C 1
ATOM 838 O O . LEU A 1 103 ? -21.047 -16.797 -2.252 1 94.31 103 LEU A O 1
ATOM 842 N N . SER A 1 104 ? -19.219 -17.391 -3.275 1 91.81 104 SER A N 1
ATOM 843 C CA . SER A 1 104 ? -19.953 -18.297 -4.164 1 91.81 104 SER A CA 1
ATOM 844 C C . SER A 1 104 ? -20.188 -19.641 -3.5 1 91.81 104 SER A C 1
ATOM 846 O O . SER A 1 104 ? -20.922 -20.484 -4.027 1 91.81 104 SER A O 1
ATOM 848 N N . GLU A 1 105 ? -19.703 -19.75 -2.309 1 80.38 105 GLU A N 1
ATOM 849 C CA . GLU A 1 105 ? -19.891 -21.016 -1.595 1 80.38 105 GLU A CA 1
ATOM 850 C C . GLU A 1 105 ? -21.016 -20.891 -0.562 1 80.38 105 GLU A C 1
ATOM 852 O O . GLU A 1 105 ? -21.281 -19.797 -0.055 1 80.38 105 GLU A O 1
ATOM 857 N N . MET B 1 1 ? 8.953 -6.727 10.797 1 94.31 1 MET B N 1
ATOM 858 C CA . MET B 1 1 ? 8.352 -5.828 9.812 1 94.31 1 MET B CA 1
ATOM 859 C C . MET B 1 1 ? 6.859 -5.664 10.07 1 94.31 1 MET B C 1
ATOM 861 O O . MET B 1 1 ? 6.199 -6.594 10.531 1 94.31 1 MET B O 1
ATOM 865 N N . LYS B 1 2 ? 6.293 -4.523 9.977 1 98.06 2 LYS B N 1
ATOM 866 C CA . LYS B 1 2 ? 4.879 -4.211 10.156 1 98.06 2 LYS B CA 1
ATOM 867 C C . LYS B 1 2 ? 4.344 -3.4 8.984 1 98.06 2 LYS B C 1
ATOM 869 O O . LYS B 1 2 ? 5.105 -2.74 8.273 1 98.06 2 LYS B O 1
ATOM 874 N N . GLU B 1 3 ? 3.096 -3.555 8.859 1 98.12 3 GLU B N 1
ATOM 875 C CA . GLU B 1 3 ? 2.361 -2.719 7.914 1 98.12 3 GLU B CA 1
ATOM 876 C C . GLU B 1 3 ? 1.529 -1.665 8.641 1 98.12 3 GLU B C 1
ATOM 878 O O . GLU B 1 3 ? 0.65 -2 9.438 1 98.12 3 GLU B O 1
ATOM 883 N N . ILE B 1 4 ? 1.884 -0.419 8.43 1 98.5 4 ILE B N 1
ATOM 884 C CA . ILE B 1 4 ? 1.124 0.693 8.984 1 98.5 4 ILE B CA 1
ATOM 885 C C . ILE B 1 4 ? 0.164 1.244 7.934 1 98.5 4 ILE B C 1
ATOM 887 O O . ILE B 1 4 ? 0.576 1.568 6.82 1 98.5 4 ILE B O 1
ATOM 891 N N . LYS B 1 5 ? -1.086 1.341 8.32 1 98.31 5 LYS B N 1
ATOM 892 C CA . LYS B 1 5 ? -2.131 1.888 7.457 1 98.31 5 LYS B CA 1
ATOM 893 C C . LYS B 1 5 ? -2.842 3.057 8.133 1 98.31 5 LYS B C 1
ATOM 895 O O . LYS B 1 5 ? -2.982 3.084 9.352 1 98.31 5 LYS B O 1
ATOM 900 N N . ALA B 1 6 ? -3.281 3.959 7.285 1 98.19 6 ALA B N 1
ATOM 901 C CA . ALA B 1 6 ? -4.082 5.055 7.82 1 98.19 6 ALA B CA 1
ATOM 902 C C . ALA B 1 6 ? -5.035 5.605 6.762 1 98.19 6 ALA B C 1
ATOM 904 O O . ALA B 1 6 ? -4.715 5.617 5.57 1 98.19 6 ALA B O 1
ATOM 905 N N . VAL B 1 7 ? -6.164 5.945 7.16 1 96.81 7 VAL B N 1
ATOM 906 C CA . VAL B 1 7 ? -7.09 6.746 6.359 1 96.81 7 VAL B CA 1
ATOM 907 C C . VAL B 1 7 ? -7.168 8.164 6.926 1 96.81 7 VAL B C 1
ATOM 909 O O . VAL B 1 7 ? -7.406 8.344 8.125 1 96.81 7 VAL B O 1
ATOM 912 N N . ILE B 1 8 ? -6.934 9.102 6.07 1 96.44 8 ILE B N 1
ATOM 913 C CA . ILE B 1 8 ? -6.836 10.477 6.551 1 96.44 8 ILE B CA 1
ATOM 914 C C . ILE B 1 8 ? -7.59 11.414 5.605 1 96.44 8 ILE B C 1
ATOM 916 O O . ILE B 1 8 ? -8.023 10.992 4.527 1 96.44 8 ILE B O 1
ATOM 920 N N . GLN B 1 9 ? -7.75 12.664 6.078 1 93.75 9 GLN B N 1
ATOM 921 C CA . GLN B 1 9 ? -8.305 13.703 5.215 1 93.75 9 GLN B CA 1
ATOM 922 C C . GLN B 1 9 ? -7.336 14.047 4.086 1 93.75 9 GLN B C 1
ATOM 924 O O . GLN B 1 9 ? -6.129 14.188 4.312 1 93.75 9 GLN B O 1
ATOM 929 N N . PRO B 1 10 ? -7.887 14.227 2.867 1 94.94 10 PRO B N 1
ATOM 930 C CA . PRO B 1 10 ? -7.02 14.484 1.714 1 94.94 10 PRO B CA 1
ATOM 931 C C . PRO B 1 10 ? -6.141 15.719 1.896 1 94.94 10 PRO B C 1
ATOM 933 O O . PRO B 1 10 ? -4.98 15.719 1.474 1 94.94 10 PRO B O 1
ATOM 936 N N . TYR B 1 11 ? -6.59 16.766 2.521 1 93.38 11 TYR B N 1
ATOM 937 C CA . TYR B 1 11 ? -5.855 18.031 2.615 1 93.38 11 TYR B CA 1
ATOM 938 C C . TYR B 1 11 ? -4.684 17.906 3.582 1 93.38 11 TYR B C 1
ATOM 940 O O . TYR B 1 11 ? -3.854 18.812 3.68 1 93.38 11 TYR B O 1
ATOM 948 N N . ARG B 1 12 ? -4.527 16.75 4.297 1 95.12 12 ARG B N 1
ATOM 949 C CA . ARG B 1 12 ? -3.428 16.531 5.23 1 95.12 12 ARG B CA 1
ATOM 950 C C . ARG B 1 12 ? -2.273 15.805 4.559 1 95.12 12 ARG B C 1
ATOM 952 O O . ARG B 1 12 ? -1.183 15.695 5.125 1 95.12 12 ARG B O 1
ATOM 959 N N . LEU B 1 13 ? -2.465 15.297 3.393 1 93.94 13 LEU B N 1
ATOM 960 C CA . LEU B 1 13 ? -1.494 14.438 2.732 1 93.94 13 LEU B CA 1
ATOM 961 C C . LEU B 1 13 ? -0.175 15.164 2.51 1 93.94 13 LEU B C 1
ATOM 963 O O . LEU B 1 13 ? 0.897 14.617 2.773 1 93.94 13 LEU B O 1
ATOM 967 N N . ARG B 1 14 ? -0.275 16.391 2.031 1 90.75 14 ARG B N 1
ATOM 968 C CA . ARG B 1 14 ? 0.945 17.125 1.714 1 90.75 14 ARG B CA 1
ATOM 969 C C . ARG B 1 14 ? 1.782 17.359 2.967 1 90.75 14 ARG B C 1
ATOM 971 O O . ARG B 1 14 ? 2.996 17.141 2.959 1 90.75 14 ARG B O 1
ATOM 978 N N . THR B 1 15 ? 1.146 17.844 4.004 1 93.06 15 THR B N 1
ATOM 979 C CA . THR B 1 15 ? 1.848 18.109 5.258 1 93.06 15 THR B CA 1
ATOM 980 C C . THR B 1 15 ? 2.453 16.828 5.816 1 93.06 15 THR B C 1
ATOM 982 O O . THR B 1 15 ? 3.59 16.812 6.297 1 93.06 15 THR B O 1
ATOM 985 N N . LEU B 1 16 ? 1.758 15.773 5.762 1 94.88 16 LEU B N 1
ATOM 986 C CA . LEU B 1 16 ? 2.234 14.484 6.254 1 94.88 16 LEU B CA 1
ATOM 987 C C . LEU B 1 16 ? 3.439 14.008 5.449 1 94.88 16 LEU B C 1
ATOM 989 O O . LEU B 1 16 ? 4.434 13.562 6.02 1 94.88 16 LEU B O 1
ATOM 993 N N . ARG B 1 17 ? 3.32 14.086 4.188 1 92.06 17 ARG B N 1
ATOM 994 C CA . ARG B 1 17 ? 4.43 13.695 3.324 1 92.06 17 ARG B CA 1
ATOM 995 C C . ARG B 1 17 ? 5.691 14.484 3.666 1 92.06 17 ARG B C 1
ATOM 997 O O . ARG B 1 17 ? 6.781 13.914 3.754 1 92.06 17 ARG B O 1
ATOM 1004 N N . ASN B 1 18 ? 5.508 15.789 3.812 1 90.81 18 ASN B N 1
ATOM 1005 C CA . ASN B 1 18 ? 6.641 16.641 4.176 1 90.81 18 ASN B CA 1
ATOM 100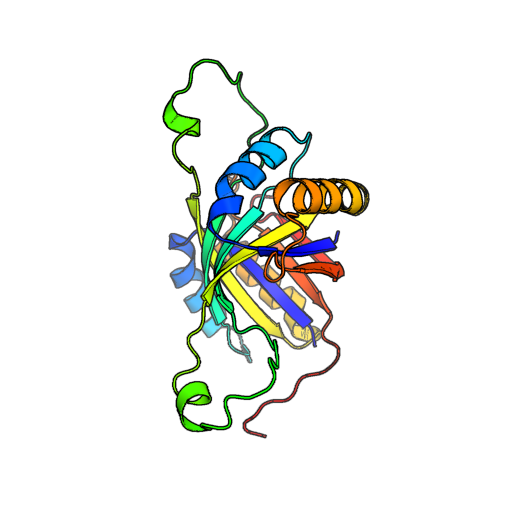6 C C . ASN B 1 18 ? 7.266 16.203 5.496 1 90.81 18 ASN B C 1
ATOM 1008 O O . ASN B 1 18 ? 8.492 16.203 5.641 1 90.81 18 ASN B O 1
ATOM 1012 N N . ALA B 1 19 ? 6.469 15.852 6.43 1 94.38 19 ALA B N 1
ATOM 1013 C CA . ALA B 1 19 ? 6.957 15.391 7.727 1 94.38 19 ALA B CA 1
ATOM 1014 C C . ALA B 1 19 ? 7.734 14.086 7.59 1 94.38 19 ALA B C 1
ATOM 1016 O O . ALA B 1 19 ? 8.789 13.914 8.211 1 94.38 19 ALA B O 1
ATOM 1017 N N . PHE B 1 20 ? 7.258 13.18 6.773 1 94 20 PHE B N 1
ATOM 1018 C CA . PHE B 1 20 ? 7.93 11.906 6.562 1 94 20 PHE B CA 1
ATOM 1019 C C . PHE B 1 20 ? 9.273 12.109 5.867 1 94 20 PHE B C 1
ATOM 1021 O O . PHE B 1 20 ? 10.234 11.383 6.137 1 94 20 PHE B O 1
ATOM 1028 N N . ARG B 1 21 ? 9.328 13.047 5.02 1 88.19 21 ARG B N 1
ATOM 1029 C CA . ARG B 1 21 ? 10.57 13.328 4.305 1 88.19 21 ARG B CA 1
ATOM 1030 C C . ARG B 1 21 ? 11.68 13.719 5.277 1 88.19 21 ARG B C 1
ATOM 1032 O O . ARG B 1 21 ? 12.867 13.555 4.973 1 88.19 21 ARG B O 1
ATOM 1039 N N . ARG B 1 22 ? 11.312 14.203 6.406 1 91.75 22 ARG B N 1
ATOM 1040 C CA . ARG B 1 22 ? 12.273 14.648 7.406 1 91.75 22 ARG B CA 1
ATOM 1041 C C . ARG B 1 22 ? 12.672 13.508 8.336 1 91.75 22 ARG B C 1
ATOM 1043 O O . ARG B 1 22 ? 13.594 13.648 9.141 1 91.75 22 ARG B O 1
ATOM 1050 N N . MET B 1 23 ? 11.992 12.438 8.227 1 91.88 23 MET B N 1
ATOM 1051 C CA . MET B 1 23 ? 12.281 11.289 9.078 1 91.88 23 MET B CA 1
ATOM 1052 C C . MET B 1 23 ? 13.477 10.508 8.555 1 91.88 23 MET B C 1
ATOM 1054 O O . MET B 1 23 ? 13.477 10.062 7.402 1 91.88 23 MET B O 1
ATOM 1058 N N . ALA B 1 24 ? 14.383 10.297 9.375 1 90.62 24 ALA B N 1
ATOM 1059 C CA . ALA B 1 24 ? 15.547 9.5 8.992 1 90.62 24 ALA B CA 1
ATOM 1060 C C . ALA B 1 24 ? 15.148 8.047 8.75 1 90.62 24 ALA B C 1
ATOM 1062 O O . ALA B 1 24 ? 14.484 7.426 9.578 1 90.62 24 ALA B O 1
ATOM 1063 N N . GLY B 1 25 ? 15.555 7.594 7.512 1 90.75 25 GLY B N 1
ATOM 1064 C CA . GLY B 1 25 ? 15.32 6.188 7.215 1 90.75 25 GLY B CA 1
ATOM 1065 C C . GLY B 1 25 ? 13.875 5.887 6.855 1 90.75 25 GLY B C 1
ATOM 1066 O O . GLY B 1 25 ? 13.43 4.746 6.969 1 90.75 25 GLY B O 1
ATOM 1067 N N . PHE B 1 26 ? 13.125 6.852 6.531 1 92.38 26 PHE B N 1
ATOM 1068 C CA . PHE B 1 26 ? 11.75 6.637 6.109 1 92.38 26 PHE B CA 1
ATOM 1069 C C . PHE B 1 26 ? 11.68 5.637 4.961 1 92.38 26 PHE B C 1
ATOM 1071 O O . PHE B 1 26 ? 12.359 5.805 3.947 1 92.38 26 PHE B O 1
ATOM 1078 N N . PRO B 1 27 ? 10.844 4.66 5.059 1 91.75 27 PRO B N 1
ATOM 1079 C CA . PRO B 1 27 ? 10.883 3.561 4.094 1 91.75 27 PRO B CA 1
ATOM 1080 C C . PRO B 1 27 ? 10.094 3.857 2.822 1 91.75 27 PRO B C 1
ATOM 1082 O O . PRO B 1 27 ? 10.211 3.127 1.835 1 91.75 27 PRO B O 1
ATOM 1085 N N . GLY B 1 28 ? 9.312 4.887 2.76 1 91.38 28 GLY B N 1
ATOM 1086 C CA . GLY B 1 28 ? 8.391 5.137 1.662 1 91.38 28 GLY B CA 1
ATOM 1087 C C . GLY B 1 28 ? 6.953 4.812 2.006 1 91.38 28 GLY B C 1
ATOM 1088 O O . GLY B 1 28 ? 6.676 4.219 3.051 1 91.38 28 GLY B O 1
ATOM 1089 N N . MET B 1 29 ? 6.105 5.316 1.178 1 94.12 29 MET B N 1
ATOM 1090 C CA . MET B 1 29 ? 4.691 5.043 1.423 1 94.12 29 MET B CA 1
ATOM 1091 C C . MET B 1 29 ? 3.918 4.965 0.111 1 94.12 29 MET B C 1
ATOM 1093 O O . MET B 1 29 ? 4.336 5.539 -0.896 1 94.12 29 MET B O 1
ATOM 1097 N N . SER B 1 30 ? 2.898 4.215 0.15 1 94.94 30 SER B N 1
ATOM 1098 C CA . SER B 1 30 ? 1.933 4.148 -0.943 1 94.94 30 SER B CA 1
ATOM 1099 C C . SER B 1 30 ? 0.639 4.871 -0.583 1 94.94 30 SER B C 1
ATOM 1101 O O . SER B 1 30 ? 0.215 4.855 0.575 1 94.94 30 SER B O 1
ATOM 1103 N N . VAL B 1 31 ? 0.108 5.5 -1.571 1 95.31 31 VAL B N 1
ATOM 1104 C CA . VAL B 1 31 ? -1.075 6.328 -1.371 1 95.31 31 VAL B CA 1
ATOM 1105 C C . VAL B 1 31 ? -2.141 5.969 -2.404 1 95.31 31 VAL B C 1
ATOM 1107 O O . VAL B 1 31 ? -1.827 5.754 -3.578 1 95.31 31 VAL B O 1
ATOM 1110 N N . TRP B 1 32 ? -3.381 5.922 -1.968 1 92.69 32 TRP B N 1
ATOM 1111 C CA . TRP B 1 32 ? -4.469 5.848 -2.938 1 92.69 32 TRP B CA 1
ATOM 1112 C C . TRP B 1 32 ? -5.73 6.508 -2.395 1 92.69 32 TRP B C 1
ATOM 1114 O O . TRP B 1 32 ? -5.859 6.707 -1.186 1 92.69 32 TRP B O 1
ATOM 1124 N N . ARG B 1 33 ? -6.57 6.832 -3.346 1 90.75 33 ARG B N 1
ATOM 1125 C CA . ARG B 1 33 ? -7.828 7.496 -3.014 1 90.75 33 ARG B CA 1
ATOM 1126 C C . ARG B 1 33 ? -8.891 6.48 -2.604 1 90.75 33 ARG B C 1
ATOM 1128 O O . ARG B 1 33 ? -9.008 5.414 -3.209 1 90.75 33 ARG B O 1
ATOM 1135 N N . VAL B 1 34 ? -9.578 6.887 -1.556 1 93.19 34 VAL B N 1
ATOM 1136 C CA . VAL B 1 34 ? -10.656 6.023 -1.086 1 93.19 34 VAL B CA 1
ATOM 1137 C C . VAL B 1 34 ? -11.883 6.863 -0.751 1 93.19 34 VAL B C 1
ATOM 1139 O O . VAL B 1 34 ? -11.812 8.094 -0.731 1 93.19 34 VAL B O 1
ATOM 1142 N N . GLU B 1 35 ? -12.93 6.156 -0.667 1 88.38 35 GLU B N 1
ATOM 1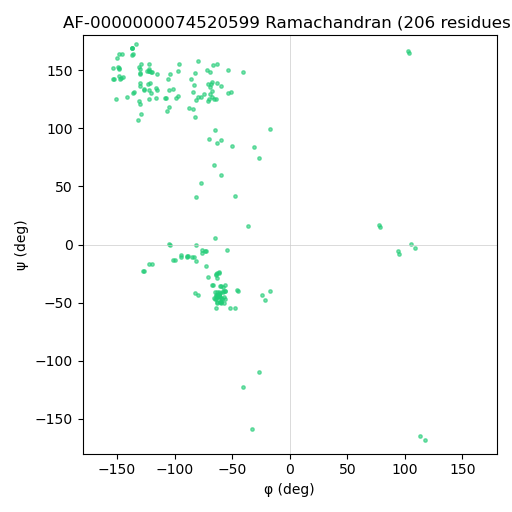143 C CA . GLU B 1 35 ? -14.156 6.777 -0.189 1 88.38 35 GLU B CA 1
ATOM 1144 C C . GLU B 1 35 ? -14.609 6.16 1.131 1 88.38 35 GLU B C 1
ATOM 1146 O O . GLU B 1 35 ? -14.438 4.957 1.354 1 88.38 35 GLU B O 1
ATOM 1151 N N . GLY B 1 36 ? -14.93 7.039 2.041 1 83.25 36 GLY B N 1
ATOM 1152 C CA . GLY B 1 36 ? -15.391 6.586 3.344 1 83.25 36 GLY B CA 1
ATOM 1153 C C . GLY B 1 36 ? -16.766 7.105 3.711 1 83.25 36 GLY B C 1
ATOM 1154 O O . GLY B 1 36 ? -17.281 8.023 3.064 1 83.25 36 GLY B O 1
ATOM 1155 N N . CYS B 1 37 ? -17.469 6.301 4.641 1 79.5 37 CYS B N 1
ATOM 1156 C CA . CYS B 1 37 ? -18.734 6.734 5.242 1 79.5 37 CYS B CA 1
ATOM 1157 C C . CYS B 1 37 ? -18.703 6.539 6.754 1 79.5 37 CYS B C 1
ATOM 1159 O O . CYS B 1 37 ? -18.516 5.422 7.234 1 79.5 37 CYS B O 1
ATOM 1161 N N . SER B 1 38 ? -18.594 7.684 7.418 1 67.19 38 SER B N 1
ATOM 1162 C CA . SER B 1 38 ? -18.547 7.59 8.875 1 67.19 38 SER B CA 1
ATOM 1163 C C . SER B 1 38 ? -19.891 7.203 9.461 1 67.19 38 SER B C 1
ATOM 1165 O O . SER B 1 38 ? -20.938 7.48 8.859 1 67.19 38 SER B O 1
ATOM 1167 N N . SER B 1 39 ? -19.812 6.242 10.508 1 61.19 39 SER B N 1
ATOM 1168 C CA . SER B 1 39 ? -21.031 5.789 11.18 1 61.19 39 SER B CA 1
ATOM 1169 C C . SER B 1 39 ? -21.703 6.93 11.938 1 61.19 39 SER B C 1
ATOM 1171 O O . SER B 1 39 ? -22.609 6.703 12.727 1 61.19 39 SER B O 1
ATOM 1173 N N . HIS B 1 40 ? -21.234 8.109 11.82 1 56.44 40 HIS B N 1
ATOM 1174 C CA . HIS B 1 40 ? -21.906 9.055 12.711 1 56.44 40 HIS B CA 1
ATOM 1175 C C . HIS B 1 40 ? -23.422 8.953 12.586 1 56.44 40 HIS B C 1
ATOM 1177 O O . HIS B 1 40 ? -23.969 9.141 11.5 1 56.44 40 HIS B O 1
ATOM 1183 N N . GLU B 1 41 ? -23.891 7.98 13.367 1 50.5 41 GLU B N 1
ATOM 1184 C CA . GLU B 1 41 ? -25.328 8.016 13.656 1 50.5 41 GLU B CA 1
ATOM 1185 C C . GLU B 1 41 ? -25.766 9.406 14.078 1 50.5 41 GLU B C 1
ATOM 1187 O O . GLU B 1 41 ? -25.594 9.805 15.234 1 50.5 41 GLU B O 1
ATOM 1192 N N . GLY B 1 42 ? -25.469 10.477 13.656 1 44.72 42 GLY B N 1
ATOM 1193 C CA . GLY B 1 42 ? -26.297 11.555 14.172 1 44.72 42 GLY B CA 1
ATOM 1194 C C . GLY B 1 42 ? -27.766 11.188 14.273 1 44.72 42 GLY B C 1
ATOM 1195 O O . GLY B 1 42 ? -28.219 10.227 13.641 1 44.72 42 GLY B O 1
ATOM 1196 N N . GLU B 1 43 ? -28.562 11.805 15.359 1 46.31 43 GLU B N 1
ATOM 1197 C CA . GLU B 1 43 ? -29.969 11.734 15.742 1 46.31 43 GLU B CA 1
ATOM 1198 C C . GLU B 1 43 ? -30.844 11.422 14.539 1 46.31 43 GLU B C 1
ATOM 1200 O O . GLU B 1 43 ? -31.625 10.469 14.555 1 46.31 43 GLU B O 1
ATOM 1205 N N . GLU B 1 44 ? -31.688 12.609 14.117 1 44.81 44 GLU B N 1
ATOM 1206 C CA . GLU B 1 44 ? -33.062 12.742 13.594 1 44.81 44 GLU B CA 1
ATOM 1207 C C . GLU B 1 44 ? -33.188 12.055 12.234 1 44.81 44 GLU B C 1
ATOM 1209 O O . GLU B 1 44 ? -34.281 11.93 11.703 1 44.81 44 GLU B O 1
ATOM 1214 N N . VAL B 1 45 ? -32.344 12.367 11.18 1 45.47 45 VAL B N 1
ATOM 1215 C CA . VAL B 1 45 ? -33.062 12.32 9.914 1 45.47 45 VAL B CA 1
ATOM 1216 C C . VAL B 1 45 ? -33.406 10.867 9.562 1 45.47 45 VAL B C 1
ATOM 1218 O O . VAL B 1 45 ? -32.5 10.055 9.375 1 45.47 45 VAL B O 1
ATOM 1221 N N . HIS B 1 46 ? -34.562 10.305 9.953 1 43.62 46 HIS B N 1
ATOM 1222 C CA . HIS B 1 46 ? -35.406 9.211 9.547 1 43.62 46 HIS B CA 1
ATOM 1223 C C . HIS B 1 46 ? -35.219 8.852 8.078 1 43.62 46 HIS B C 1
ATOM 1225 O O . HIS B 1 46 ? -35.875 7.973 7.543 1 43.62 46 HIS B O 1
ATOM 1231 N N . ASP B 1 47 ? -35.125 9.906 7.121 1 46.81 47 ASP B N 1
ATOM 1232 C CA . ASP B 1 47 ? -35.406 9.547 5.734 1 46.81 47 ASP B CA 1
ATOM 1233 C C . ASP B 1 47 ? -34.375 8.516 5.234 1 46.81 47 ASP B C 1
ATOM 1235 O O . ASP B 1 47 ? -33.188 8.781 5.184 1 46.81 47 ASP B O 1
ATOM 1239 N N . SER B 1 48 ? -34.594 7.293 5.43 1 43.06 48 SER B N 1
ATOM 1240 C CA . SER B 1 48 ? -34.094 6.078 4.797 1 43.06 48 SER B CA 1
ATOM 1241 C C . SER B 1 48 ? -33.469 6.379 3.447 1 43.06 48 SER B C 1
ATOM 1243 O O . SER B 1 48 ? -32.719 5.551 2.9 1 43.06 48 SER B O 1
ATOM 1245 N N . LEU B 1 49 ? -34.031 7.246 2.676 1 42.16 49 LEU B N 1
ATOM 1246 C CA . LEU B 1 49 ? -33.625 7.516 1.299 1 42.16 49 LEU B CA 1
ATOM 1247 C C . LEU B 1 49 ? -32.219 8.109 1.246 1 42.16 49 LEU B C 1
ATOM 1249 O O . LEU B 1 49 ? -31.484 7.922 0.265 1 42.16 49 LEU B O 1
ATOM 1253 N N . ARG B 1 50 ? -31.891 9.094 2.062 1 44.09 50 ARG B N 1
ATOM 1254 C CA . ARG B 1 50 ? -30.578 9.703 2.027 1 44.09 50 ARG B CA 1
ATOM 1255 C C . ARG B 1 50 ? -29.484 8.68 2.332 1 44.09 50 ARG B C 1
ATOM 1257 O O . ARG B 1 50 ? -28.297 8.922 2.072 1 44.09 50 ARG B O 1
ATOM 1264 N N . CYS B 1 51 ? -29.719 7.734 3.211 1 46.53 51 CYS B N 1
ATOM 1265 C CA . CYS B 1 51 ? -28.75 6.648 3.328 1 46.53 51 CYS B CA 1
ATOM 1266 C C . CYS B 1 51 ? -28.531 5.961 1.984 1 46.53 51 CYS B C 1
ATOM 1268 O O . CYS B 1 51 ? -27.609 5.152 1.836 1 46.53 51 CYS B O 1
ATOM 1270 N N . GLU B 1 52 ? -29.594 5.902 1.237 1 51.44 52 GLU B N 1
ATOM 1271 C CA . GLU B 1 52 ? -29.5 5.312 -0.093 1 51.44 52 GLU B CA 1
ATOM 1272 C C . GLU B 1 52 ? -28.359 5.941 -0.89 1 51.44 52 GLU B C 1
ATOM 1274 O O . GLU B 1 52 ? -27.672 5.258 -1.649 1 51.44 52 GLU B O 1
ATOM 1279 N N . LEU B 1 53 ? -28.469 7.426 -0.959 1 51.41 53 LEU B N 1
ATOM 1280 C CA . LEU B 1 53 ? -27.391 8.062 -1.714 1 51.41 53 LEU B CA 1
ATOM 1281 C C . LEU B 1 53 ? -26.141 8.211 -0.855 1 51.41 53 LEU B C 1
ATOM 1283 O O . LEU B 1 53 ? -26.031 9.148 -0.061 1 51.41 53 LEU B O 1
ATOM 1287 N N . THR B 1 54 ? -25.781 7.238 -0.058 1 56.16 54 THR B N 1
ATOM 1288 C CA . THR B 1 54 ? -24.609 7.246 0.812 1 56.16 54 THR B CA 1
ATOM 1289 C C . THR B 1 54 ? -23.484 8.078 0.203 1 56.16 54 THR B C 1
ATOM 1291 O O . THR B 1 54 ? -23.047 7.816 -0.921 1 56.16 54 THR B O 1
ATOM 1294 N N . ASP B 1 55 ? -23.5 9.422 0.406 1 67.44 55 ASP B N 1
ATOM 1295 C CA . ASP B 1 55 ? -22.438 10.32 -0.014 1 67.44 55 ASP B CA 1
ATOM 1296 C C . ASP B 1 55 ? -21.109 9.938 0.635 1 67.44 55 ASP B C 1
ATOM 1298 O O . ASP B 1 55 ? -21 9.875 1.861 1 67.44 55 ASP B O 1
ATOM 1302 N N . PHE B 1 56 ? -20.484 9.188 0.025 1 82.81 56 PHE B N 1
ATOM 1303 C CA . PHE B 1 56 ? -19.109 8.859 0.407 1 82.81 56 PHE B CA 1
ATOM 1304 C C . PHE B 1 56 ? -18.203 10.078 0.303 1 82.81 56 PHE B C 1
ATOM 1306 O O . PHE B 1 56 ? -18.359 10.898 -0.609 1 82.81 56 PHE B O 1
ATOM 1313 N N . SER B 1 57 ? -17.547 10.336 1.471 1 85.44 57 SER B N 1
ATOM 1314 C CA . SER B 1 57 ? -16.547 11.406 1.442 1 85.44 57 SER B CA 1
ATOM 1315 C C . SER B 1 57 ? -15.219 10.898 0.901 1 85.44 57 SER B C 1
ATOM 1317 O O . SER B 1 57 ? -14.859 9.734 1.11 1 85.44 57 SER B O 1
ATOM 1319 N N . HIS B 1 58 ? -14.562 11.75 0.258 1 91.94 58 HIS B N 1
ATOM 1320 C CA . HIS B 1 58 ? -13.234 11.438 -0.253 1 91.94 58 HIS B CA 1
ATOM 1321 C C . HIS B 1 58 ? -12.203 11.43 0.868 1 91.94 58 HIS B C 1
ATOM 1323 O O . HIS B 1 58 ? -12.188 12.328 1.715 1 91.94 58 HIS B O 1
ATOM 1329 N N . LYS B 1 59 ? -11.445 10.359 0.902 1 93.19 59 LYS B N 1
ATOM 1330 C CA . LYS B 1 59 ? -10.336 10.211 1.837 1 93.19 59 LYS B CA 1
ATOM 1331 C C . LYS B 1 59 ? -9.086 9.703 1.126 1 93.19 59 LYS B C 1
ATOM 1333 O O . LYS B 1 59 ? -9.125 9.398 -0.068 1 93.19 59 LYS B O 1
ATOM 1338 N N . VAL B 1 60 ? -8.016 9.703 1.907 1 95.31 60 VAL B N 1
ATOM 1339 C CA . VAL B 1 60 ? -6.762 9.133 1.414 1 95.31 60 VAL B CA 1
ATOM 1340 C C . VAL B 1 60 ? -6.305 8.016 2.342 1 95.31 60 VAL B C 1
ATOM 1342 O O . VAL B 1 60 ? -6.34 8.164 3.566 1 95.31 60 VAL B O 1
ATOM 1345 N N . ARG B 1 61 ? -5.953 6.953 1.712 1 96.62 61 ARG B N 1
ATOM 1346 C CA . ARG B 1 61 ? -5.336 5.852 2.449 1 96.62 61 ARG B CA 1
ATOM 1347 C C . ARG B 1 61 ? -3.836 5.801 2.193 1 96.62 61 ARG B C 1
ATOM 1349 O O . ARG B 1 61 ? -3.389 5.941 1.054 1 96.62 61 ARG B O 1
ATOM 1356 N N . ILE B 1 62 ? -3.113 5.664 3.283 1 97.19 62 ILE B N 1
ATOM 1357 C CA . ILE B 1 62 ? -1.671 5.5 3.146 1 97.19 62 ILE B CA 1
ATOM 1358 C C . ILE B 1 62 ? -1.244 4.164 3.752 1 97.19 62 ILE B C 1
ATOM 1360 O O . ILE B 1 62 ? -1.891 3.656 4.672 1 97.19 62 ILE B O 1
ATOM 1364 N N . GLU B 1 63 ? -0.231 3.605 3.201 1 97.56 63 GLU B N 1
ATOM 1365 C CA . GLU B 1 63 ? 0.34 2.344 3.662 1 97.56 63 GLU B CA 1
ATOM 1366 C C . GLU B 1 63 ? 1.864 2.408 3.697 1 97.56 63 GLU B C 1
ATOM 1368 O O . GLU B 1 63 ? 2.496 2.848 2.734 1 97.56 63 GLU B O 1
ATOM 1373 N N . ILE B 1 64 ? 2.412 2.014 4.785 1 96.94 64 ILE B N 1
ATOM 1374 C CA . ILE B 1 64 ? 3.855 2.041 5 1 96.94 64 ILE B CA 1
ATOM 1375 C C . ILE B 1 64 ? 4.32 0.688 5.535 1 96.94 64 ILE B C 1
ATOM 1377 O O . ILE B 1 64 ? 3.791 0.192 6.531 1 96.94 64 ILE B O 1
ATOM 1381 N N . LEU B 1 65 ? 5.23 0.069 4.863 1 97.31 65 LEU B N 1
ATOM 1382 C CA . LEU B 1 65 ? 5.922 -1.094 5.402 1 97.31 65 LEU B CA 1
ATOM 1383 C C . LEU B 1 65 ? 7.145 -0.67 6.215 1 97.31 65 LEU B C 1
ATOM 1385 O O . LEU B 1 65 ? 8.086 -0.099 5.668 1 97.31 65 LEU B O 1
ATOM 1389 N N . ALA B 1 66 ? 7.102 -1.006 7.504 1 96.69 66 ALA B N 1
ATOM 1390 C CA . ALA B 1 66 ? 8.109 -0.446 8.398 1 96.69 66 ALA B CA 1
ATOM 1391 C C . ALA B 1 66 ? 8.766 -1.539 9.242 1 96.69 66 ALA B C 1
ATOM 1393 O O . ALA B 1 66 ? 8.133 -2.545 9.57 1 96.69 66 ALA B O 1
ATOM 1394 N N . GLU B 1 67 ? 10.016 -1.253 9.484 1 96.62 67 GLU B N 1
ATOM 1395 C CA . GLU B 1 67 ? 10.648 -2.055 10.531 1 96.62 67 GLU B CA 1
ATOM 1396 C C . GLU B 1 67 ? 9.984 -1.823 11.883 1 96.62 67 GLU B C 1
ATOM 1398 O O . GLU B 1 67 ? 9.445 -0.747 12.141 1 96.62 67 GLU B O 1
ATOM 1403 N N . GLU B 1 68 ? 10.102 -2.832 12.766 1 97 68 GLU B N 1
ATOM 1404 C CA . GLU B 1 68 ? 9.445 -2.773 14.07 1 97 68 GLU B CA 1
ATOM 1405 C C . GLU B 1 68 ? 9.867 -1.525 14.836 1 97 68 GLU B C 1
ATOM 1407 O O . GLU B 1 68 ? 9.031 -0.883 15.484 1 97 68 GLU B O 1
ATOM 1412 N N . ASN B 1 69 ? 11.086 -1.167 14.766 1 97.12 69 ASN B N 1
ATOM 1413 C CA . ASN B 1 69 ? 11.625 -0.078 15.57 1 97.12 69 ASN B CA 1
ATOM 1414 C C . ASN B 1 69 ? 11.211 1.284 15.023 1 97.12 69 ASN B C 1
ATOM 1416 O O . ASN B 1 69 ? 11.469 2.314 15.648 1 97.12 69 ASN B O 1
ATOM 1420 N N . GLN B 1 70 ? 10.594 1.359 13.906 1 97.38 70 GLN B N 1
ATOM 1421 C CA . GLN B 1 70 ? 10.156 2.607 13.289 1 97.38 70 GLN B CA 1
ATOM 1422 C C . GLN B 1 70 ? 8.672 2.854 13.547 1 97.38 70 GLN B C 1
ATOM 1424 O O . GLN B 1 70 ? 8.172 3.959 13.32 1 97.38 70 GLN B O 1
ATOM 1429 N N . VAL B 1 71 ? 7.977 1.866 14 1 98.38 71 VAL B N 1
ATOM 1430 C CA . VAL B 1 71 ? 6.516 1.876 14.023 1 98.38 71 VAL B CA 1
ATOM 1431 C C . VAL B 1 71 ? 6.02 3.029 14.891 1 98.38 71 VAL B C 1
ATOM 1433 O O . VAL B 1 71 ? 5.195 3.834 14.453 1 98.38 71 VAL B O 1
ATOM 1436 N N . GLU B 1 72 ? 6.527 3.156 16.062 1 98.31 72 GLU B N 1
ATOM 1437 C CA . GLU B 1 72 ? 6.062 4.18 16.984 1 98.31 72 GLU B CA 1
ATOM 1438 C C . GLU B 1 72 ? 6.301 5.582 16.422 1 98.31 72 GLU B C 1
ATOM 1440 O O . GLU B 1 72 ? 5.434 6.453 16.531 1 98.31 72 GLU B O 1
ATOM 1445 N N . GLU B 1 73 ? 7.449 5.777 15.914 1 98.38 73 GLU B N 1
ATOM 1446 C CA . GLU B 1 73 ? 7.777 7.086 15.352 1 98.38 73 GLU B CA 1
ATOM 1447 C C . GLU B 1 73 ? 6.848 7.438 14.195 1 98.38 73 GLU B C 1
ATOM 1449 O O . GLU B 1 73 ? 6.359 8.562 14.109 1 98.38 73 GLU B O 1
ATOM 1454 N N . ILE B 1 74 ? 6.578 6.52 13.312 1 98.44 74 ILE B N 1
ATOM 1455 C CA . ILE B 1 74 ? 5.727 6.742 12.148 1 98.44 74 ILE B CA 1
ATOM 1456 C C . ILE B 1 74 ? 4.305 7.051 12.602 1 98.44 74 ILE B C 1
ATOM 1458 O O . ILE B 1 74 ? 3.676 7.984 12.102 1 98.44 74 ILE B O 1
ATOM 1462 N N . ILE B 1 75 ? 3.809 6.297 13.586 1 98.69 75 ILE B N 1
ATOM 1463 C CA . ILE B 1 75 ? 2.469 6.551 14.102 1 98.69 75 ILE B CA 1
ATOM 1464 C C . ILE B 1 75 ? 2.406 7.949 14.711 1 98.69 75 ILE B C 1
ATOM 1466 O O . ILE B 1 75 ? 1.432 8.68 14.508 1 98.69 75 ILE B O 1
ATOM 1470 N N . ARG B 1 76 ? 3.4 8.312 15.453 1 98.56 76 ARG B N 1
ATOM 1471 C CA . ARG B 1 76 ? 3.457 9.633 16.062 1 98.56 76 ARG B CA 1
ATOM 1472 C C . ARG B 1 76 ? 3.398 10.727 15 1 98.56 76 ARG B C 1
ATOM 1474 O O . ARG B 1 76 ? 2.643 11.695 15.133 1 98.56 76 ARG B O 1
ATOM 1481 N N . ILE B 1 77 ? 4.184 10.602 13.93 1 98.38 77 ILE B N 1
ATOM 1482 C CA . ILE B 1 77 ? 4.219 11.578 12.852 1 98.38 77 ILE B CA 1
ATOM 1483 C C . ILE B 1 77 ? 2.844 11.68 12.203 1 98.38 77 ILE B C 1
ATOM 1485 O O . ILE B 1 77 ? 2.361 12.781 11.922 1 98.38 77 ILE B O 1
ATOM 1489 N N . ILE B 1 78 ? 2.201 10.539 11.961 1 98.44 78 ILE B N 1
ATOM 1490 C CA . ILE B 1 78 ? 0.862 10.555 11.383 1 98.44 78 ILE B CA 1
ATOM 1491 C C . ILE B 1 78 ? -0.09 11.32 12.297 1 98.44 78 ILE B C 1
ATOM 1493 O O . ILE B 1 78 ? -0.808 12.211 11.844 1 98.44 78 ILE B O 1
ATOM 1497 N N . TYR B 1 79 ? -0.044 10.945 13.531 1 98.31 79 TYR B N 1
ATOM 1498 C CA . TYR B 1 79 ? -0.937 11.57 14.5 1 98.31 79 TYR B CA 1
ATOM 1499 C C . TYR B 1 79 ? -0.734 13.086 14.531 1 98.31 79 TYR B C 1
ATOM 1501 O O . TYR B 1 79 ? -1.693 13.844 14.406 1 98.31 79 TYR B O 1
ATOM 1509 N N . GLU B 1 80 ? 0.463 13.531 14.648 1 97.94 80 GLU B N 1
ATOM 1510 C CA . GLU B 1 80 ? 0.791 14.945 14.805 1 97.94 80 GLU B CA 1
ATOM 1511 C C . GLU B 1 80 ? 0.39 15.742 13.562 1 97.94 80 GLU B C 1
ATOM 1513 O O . GLU B 1 80 ? 0.096 16.938 13.656 1 97.94 80 GLU B O 1
ATOM 1518 N N . ASN B 1 81 ? 0.33 15.109 12.438 1 97.44 81 ASN B N 1
ATOM 1519 C CA . ASN B 1 81 ? 0.087 15.836 11.195 1 97.44 81 ASN B CA 1
ATOM 1520 C C . ASN B 1 81 ? -1.346 15.641 10.703 1 97.44 81 ASN B C 1
ATOM 1522 O O . ASN B 1 81 ? -1.729 16.188 9.664 1 97.44 81 ASN B O 1
ATOM 1526 N N . THR B 1 82 ? -2.113 14.883 11.469 1 96.56 82 THR B N 1
ATOM 1527 C CA . THR B 1 82 ? -3.475 14.648 10.992 1 96.56 82 THR B CA 1
ATOM 1528 C C . THR B 1 82 ? -4.488 15.008 12.07 1 96.56 82 THR B C 1
ATOM 1530 O O . THR B 1 82 ? -5.66 15.25 11.773 1 96.56 82 THR B O 1
ATOM 1533 N N . HIS B 1 83 ? -4.109 15.008 13.258 1 96.25 83 HIS B N 1
ATOM 1534 C CA . HIS B 1 83 ? -5.016 15.258 14.367 1 96.25 83 HIS B CA 1
ATOM 1535 C C . HIS B 1 83 ? -5.449 16.719 14.406 1 96.25 83 HIS B C 1
ATOM 1537 O O . HIS B 1 83 ? -4.609 17.625 14.406 1 96.25 83 HIS B O 1
ATOM 1543 N N . SER B 1 84 ? -6.723 16.953 14.375 1 92.75 84 SER B N 1
ATOM 1544 C CA . SER B 1 84 ? -7.262 18.297 14.555 1 92.75 84 SER B CA 1
ATOM 1545 C C . SER B 1 84 ? -8.18 18.359 15.766 1 92.75 84 SER B C 1
ATOM 1547 O O . SER B 1 84 ? -8.531 19.453 16.219 1 92.75 84 SER B O 1
ATOM 1549 N N . GLY B 1 85 ? -8.672 17.203 16.297 1 90.94 85 GLY B N 1
ATOM 1550 C CA . GLY B 1 85 ? -9.625 17.156 17.375 1 90.94 85 GLY B CA 1
ATOM 1551 C C . GLY B 1 85 ? -11.062 17.047 16.906 1 90.94 85 GLY B C 1
ATOM 1552 O O . GLY B 1 85 ? -11.984 16.891 17.719 1 90.94 85 GLY B O 1
ATOM 1553 N N . ARG B 1 86 ? -11.258 17.172 15.703 1 87.81 86 ARG B N 1
ATOM 1554 C CA . ARG B 1 86 ? -12.594 17.078 15.125 1 87.81 86 ARG B CA 1
ATOM 1555 C C . ARG B 1 86 ? -12.875 15.68 14.602 1 87.81 86 ARG B C 1
ATOM 1557 O O . ARG B 1 86 ? -11.953 14.945 14.242 1 87.81 86 ARG B O 1
ATOM 1564 N N . LEU B 1 87 ? -14.086 15.367 14.539 1 84 87 LEU B N 1
ATOM 1565 C CA . LEU B 1 87 ? -14.5 14.102 13.953 1 84 87 LEU B CA 1
ATOM 1566 C C . LEU B 1 87 ? -14.125 14.031 12.477 1 84 87 LEU B C 1
ATOM 1568 O O . LEU B 1 87 ? -14.25 15.023 11.758 1 84 87 LEU B O 1
ATOM 1572 N N . GLY B 1 88 ? -13.633 12.836 12.023 1 87.12 88 GLY B N 1
ATOM 1573 C CA . GLY B 1 88 ? -13.375 12.664 10.602 1 87.12 88 GLY B CA 1
ATOM 1574 C C . GLY B 1 88 ? -11.898 12.703 10.258 1 87.12 88 GLY B C 1
ATOM 1575 O O . GLY B 1 88 ? -11.531 12.695 9.078 1 87.12 88 GLY B O 1
ATOM 1576 N N . ASP B 1 89 ? -11.07 12.875 11.328 1 92.19 89 ASP B N 1
ATOM 1577 C CA . ASP B 1 89 ? -9.633 12.977 11.094 1 92.19 89 ASP B CA 1
ATOM 1578 C C . ASP B 1 89 ? -9.078 11.688 10.5 1 92.19 89 ASP B C 1
ATOM 1580 O O . ASP B 1 89 ? -8.078 11.703 9.789 1 92.19 89 ASP B O 1
ATOM 1584 N N . GLY B 1 90 ? -9.703 10.578 10.805 1 93.88 90 GLY B N 1
ATOM 1585 C CA . GLY B 1 90 ? -9.258 9.312 10.242 1 93.88 90 GLY B CA 1
ATOM 1586 C C . GLY B 1 90 ? -8.797 8.328 11.297 1 93.88 90 GLY B C 1
ATOM 1587 O O . GLY B 1 90 ? -9.211 8.406 12.461 1 93.88 90 GLY B O 1
ATOM 1588 N N . ILE B 1 91 ? -8.18 7.297 10.938 1 96.12 91 ILE B N 1
ATOM 1589 C CA . ILE B 1 91 ? -7.762 6.199 11.805 1 96.12 91 ILE B CA 1
ATOM 1590 C C . ILE B 1 91 ? -6.426 5.637 11.32 1 96.12 91 ILE B C 1
ATOM 1592 O O . ILE B 1 91 ? -6.152 5.617 10.125 1 96.12 91 ILE B O 1
ATOM 1596 N N . VAL B 1 92 ? -5.562 5.223 12.219 1 98.38 92 VAL B N 1
ATOM 1597 C CA . VAL B 1 92 ? -4.309 4.539 11.922 1 98.38 92 VAL B CA 1
ATOM 1598 C C . VAL B 1 92 ? -4.27 3.195 12.648 1 98.38 92 VAL B C 1
ATOM 1600 O O . VAL B 1 92 ? -4.699 3.09 13.797 1 98.38 92 VAL B O 1
ATOM 1603 N N . TRP B 1 93 ? -3.801 2.113 11.992 1 98.38 93 TRP B N 1
ATOM 1604 C CA . TRP B 1 93 ? -3.674 0.797 12.609 1 98.38 93 TRP B CA 1
ATOM 1605 C C . TRP B 1 93 ? -2.455 0.059 12.062 1 98.38 93 TRP B C 1
ATOM 1607 O O . TRP B 1 93 ? -1.831 0.504 11.102 1 98.38 93 TRP B O 1
ATOM 1617 N N . VAL B 1 94 ? -2.057 -0.934 12.727 1 98.44 94 VAL B N 1
ATOM 1618 C CA . VAL B 1 94 ? -0.856 -1.697 12.406 1 98.44 94 VAL B CA 1
ATOM 1619 C C . VAL B 1 94 ? -1.202 -3.18 12.289 1 98.44 94 VAL B C 1
ATOM 1621 O O . VAL B 1 94 ? -1.955 -3.715 13.102 1 98.44 94 VAL B O 1
ATOM 1624 N N . THR B 1 95 ? -0.761 -3.818 11.281 1 97.56 95 THR B N 1
ATOM 1625 C CA . THR B 1 95 ? -0.939 -5.258 11.102 1 97.56 95 THR B CA 1
ATOM 1626 C C . THR B 1 95 ? 0.411 -5.961 11.008 1 97.56 95 THR B C 1
ATOM 1628 O O . THR B 1 95 ? 1.386 -5.383 10.523 1 97.56 95 THR B O 1
ATOM 1631 N N . PRO B 1 96 ? 0.455 -7.215 11.484 1 97.25 96 PRO B N 1
ATOM 1632 C CA . PRO B 1 96 ? 1.713 -7.949 11.344 1 97.25 96 PRO B CA 1
ATOM 1633 C C . PRO B 1 96 ? 2.025 -8.312 9.891 1 97.25 96 PRO B C 1
ATOM 1635 O O . PRO B 1 96 ? 1.11 -8.469 9.078 1 97.25 96 PRO B O 1
ATOM 1638 N N . VAL B 1 97 ? 3.248 -8.352 9.602 1 98 97 VAL B N 1
ATOM 1639 C CA . VAL B 1 97 ? 3.777 -8.82 8.328 1 98 97 VAL B CA 1
ATOM 1640 C C . VAL B 1 97 ? 4.633 -10.062 8.555 1 98 97 VAL B C 1
ATOM 1642 O O . VAL B 1 97 ? 5.555 -10.055 9.367 1 98 97 VAL B O 1
ATOM 1645 N N . GLU B 1 98 ? 4.328 -11.102 7.852 1 97.06 98 GLU B N 1
ATOM 1646 C CA . GLU B 1 98 ? 5.031 -12.367 8.039 1 97.06 98 GLU B CA 1
ATOM 1647 C C . GLU B 1 98 ? 6.348 -12.391 7.273 1 97.06 98 GLU B C 1
ATOM 1649 O O . GLU B 1 98 ? 7.348 -12.922 7.754 1 97.06 98 GLU B O 1
ATOM 1654 N N . GLN B 1 99 ? 6.34 -11.898 6.102 1 96.69 99 GLN B N 1
ATOM 1655 C CA . GLN B 1 99 ? 7.539 -11.789 5.277 1 96.69 99 GLN B CA 1
ATOM 1656 C C . GLN B 1 99 ? 7.422 -10.641 4.281 1 96.69 99 GLN B C 1
ATOM 1658 O O . GLN B 1 99 ? 6.32 -10.281 3.873 1 96.69 99 GLN B O 1
ATOM 1663 N N . ALA B 1 100 ? 8.555 -10.109 3.941 1 97.19 100 ALA B N 1
ATOM 1664 C CA . ALA B 1 100 ? 8.656 -9.016 2.973 1 97.19 100 ALA B CA 1
ATOM 1665 C C . ALA B 1 100 ? 9.961 -9.102 2.188 1 97.19 100 ALA B C 1
ATOM 1667 O O . ALA B 1 100 ? 10.969 -9.586 2.701 1 97.19 100 ALA B O 1
ATOM 1668 N N . ARG B 1 101 ? 9.828 -8.578 0.971 1 95.38 101 ARG B N 1
ATOM 1669 C CA . ARG B 1 101 ? 11 -8.57 0.105 1 95.38 101 ARG B CA 1
ATOM 1670 C C . ARG B 1 101 ? 10.953 -7.406 -0.875 1 95.38 101 ARG B C 1
ATOM 1672 O O . ARG B 1 101 ? 9.961 -7.219 -1.578 1 95.38 101 ARG B O 1
ATOM 1679 N N . ARG B 1 102 ? 12.039 -6.633 -0.821 1 94 102 ARG B N 1
ATOM 1680 C CA . ARG B 1 102 ? 12.172 -5.645 -1.885 1 94 102 ARG B CA 1
ATOM 1681 C C . ARG B 1 102 ? 12.445 -6.316 -3.227 1 94 102 ARG B C 1
ATOM 1683 O O . ARG B 1 102 ? 13.266 -7.23 -3.316 1 94 102 ARG B O 1
ATOM 1690 N N . LEU B 1 103 ? 11.789 -5.855 -4.137 1 95.81 103 LEU B N 1
ATOM 1691 C CA . LEU B 1 103 ? 11.859 -6.539 -5.426 1 95.81 103 LEU B CA 1
ATOM 1692 C C . LEU B 1 103 ? 13.086 -6.09 -6.215 1 95.81 103 LEU B C 1
ATOM 1694 O O . LEU B 1 103 ? 13.414 -6.676 -7.246 1 95.81 103 LEU B O 1
ATOM 1698 N N . SER B 1 104 ? 13.711 -5.078 -5.746 1 92.31 104 SER B N 1
ATOM 1699 C CA . SER B 1 104 ? 14.945 -4.633 -6.375 1 92.31 104 SER B CA 1
ATOM 1700 C C . SER B 1 104 ? 16.125 -5.473 -5.914 1 92.31 104 SER B C 1
ATOM 1702 O O . SER B 1 104 ? 17.203 -5.422 -6.52 1 92.31 104 SER B O 1
ATOM 1704 N N . GLU B 1 105 ? 15.969 -6.191 -4.934 1 87.88 105 GLU B N 1
ATOM 1705 C CA . GLU B 1 105 ? 17.062 -6.969 -4.352 1 87.88 105 GLU B CA 1
ATOM 1706 C C . GLU B 1 105 ? 17.078 -8.398 -4.887 1 87.88 105 GLU B C 1
ATOM 1708 O O . GLU B 1 105 ? 16.031 -8.914 -5.309 1 87.88 105 GLU B O 1
#

Radius of gyration: 19.06 Å; Cα contacts (8 Å, |Δi|>4): 346; chains: 2; bounding box: 57×49×35 Å

Sequence (210 aa):
MKEIKAVIQPYRLRTLRNAFRRMAGFPGMSVWRVEGCSSHEGEEVHDSLRCELTDFSHKVRIEILAEENQVEEIIRIIYENTHSGRLGDGIVWVTPVEQARRLSEMKEIKAVIQPYRLRTLRNAFRRMAGFPGMSVWRVEGCSSHEGEEVHDSLRCELTDFSHKVRIEILAEENQVEEIIRIIYENTHSGRLGDGIVWVTPVEQARRLSE

Organism: Methylococcus capsulatus (strain ATCC 33009 / NCIMB 11132 / Bath) (NCBI:txid243233)

pLDDT: mean 86.89, std 18.41, range [36.53, 98.69]